Protein AF-A0AAV0BJP6-F1 (afdb_monomer)

Sequence (215 aa):
MKPDGPLPTYEWSFSNLNPLLQAWATFRVFKIERKMYGREDLQFLERVFQKLLLNSLWWVNQKDASGQNVFDGGFLVHDNFGLLNQSEPLLTGGSLGQADGTAWMAFFALNMFNMALELAKNNQANEDIASKFFEHFLFISEAMTFGTPHNEQSSLWNSKDGFYYSPKRLISFYATLTLELGVLKRIPVFKKRMDWFTENRPEFVTKNIIANMMA

pLDDT: mean 78.41, std 17.05, range [28.69, 97.62]

Radius of gyration: 18.14 Å; Cα contacts (8 Å, |Δi|>4): 270; chains: 1; bounding box: 46×45×47 Å

Solvent-accessible surface area (backbone atoms only — not comparable to full-atom values): 12384 Å² total; per-residue (Å²): 116,49,96,79,21,56,54,53,57,44,102,88,36,72,86,43,64,57,73,52,50,62,44,47,52,52,54,49,52,46,52,47,40,34,72,77,70,75,44,72,64,61,66,61,50,51,62,49,46,60,53,50,51,43,28,52,51,34,44,52,69,71,25,20,81,80,75,54,53,52,20,47,74,34,66,56,105,60,72,80,84,57,101,59,72,75,92,52,83,43,98,82,75,57,86,88,29,40,49,62,24,27,52,38,48,33,41,26,27,50,32,47,20,52,53,22,54,59,49,20,72,82,38,67,79,28,26,62,54,19,44,52,23,50,53,50,26,44,48,25,53,43,21,44,54,55,14,39,103,89,38,56,85,61,29,27,48,39,84,89,80,73,46,37,43,36,105,88,44,81,52,94,76,86,76,85,83,87,84,56,70,75,57,44,72,64,37,58,67,30,42,53,51,52,51,50,45,47,74,77,40,46,79,53,34,78,75,72,51,90,75,85,81,82,131

Secondary structure (DSSP, 8-state):
--TTS--EEETTEEEEEPPSTHHHHHHHHHHHHHHHHS---HHHHHHHHHHHHHHHHHHHHHH-TTSSS-------TTTTSSSS-TTS--TTS--S-HHHHHHHHHHHHHHHHHHHHHHHTT-THHHHHHHHHHHHHHHHHHHHHH-BTTBGGG--EETTTTEEEETTEEE------PPPHHHHTT-HHHHHHHHHHHHH-HHHHHHH-------

Foldseek 3Di:
DPPQQADADDPPGRPAHDLLCQLVVQVVVQVVCCVPPVDGDLVSLVVSLVSVVSNLVSQCPPFVVVNQLFGADDDDPPCDPDPDRQNDQPPVRDTQGGLNRLLSSLQNLLSSLVSLLVNCLPPLVSLVVNLVSVVSSLSSVCCQAQNGPVCSVSHQADPVVRFGDGPHDTDPGDHDDDDDPVSCVSRVSNVVSVVVCCVVVVVSCVPPPPDPVDD

Mean predicted aligned error: 8.62 Å

Organism: Phakopsora pachyrhizi (NCBI:txid170000)

InterPro domains:
  IPR004888 Glycoside hydrolase family 63 [PTHR10412] (1-166)
  IPR008928 Six-hairpin glycosidase superfamily [SSF48208] (6-166)
  IPR012341 Six-hairpin glycosidase-like superfamily [G3DSA:1.50.10.10] (1-172)

Structure (mmCIF, N/CA/C/O backbone):
data_AF-A0AAV0BJP6-F1
#
_entry.id   AF-A0AAV0BJP6-F1
#
loop_
_atom_site.group_PDB
_atom_site.id
_atom_site.type_symbol
_atom_site.label_atom_id
_atom_site.label_alt_id
_atom_site.label_comp_id
_atom_site.label_asym_id
_atom_site.label_entity_id
_atom_site.label_seq_id
_atom_site.pdbx_PDB_ins_code
_atom_site.Cartn_x
_atom_site.Cartn_y
_atom_site.Cartn_z
_atom_site.occupancy
_atom_site.B_iso_or_equiv
_atom_site.auth_seq_id
_atom_site.auth_comp_id
_atom_site.auth_asym_id
_atom_site.auth_atom_id
_atom_site.pdbx_PDB_model_num
ATOM 1 N N . MET A 1 1 ? 8.006 -12.717 11.655 1.00 70.06 1 MET A N 1
ATOM 2 C CA . MET A 1 1 ? 8.697 -11.851 10.676 1.00 70.06 1 MET A CA 1
ATOM 3 C C . MET A 1 1 ? 10.166 -11.855 11.029 1.00 70.06 1 MET A C 1
ATOM 5 O O . MET A 1 1 ? 10.462 -11.811 12.220 1.00 70.06 1 MET A O 1
ATOM 9 N N . LYS A 1 2 ? 11.055 -11.971 10.038 1.00 78.50 2 LYS A N 1
ATOM 10 C CA . LYS A 1 2 ? 12.499 -11.910 10.285 1.00 78.50 2 LYS A CA 1
ATOM 11 C C . LYS A 1 2 ? 12.874 -10.482 10.747 1.00 78.50 2 LYS A C 1
ATOM 13 O O . LYS A 1 2 ? 12.179 -9.549 10.338 1.00 78.50 2 LYS A O 1
ATOM 18 N N . PRO A 1 3 ? 13.891 -10.279 11.610 1.00 82.06 3 PRO A N 1
ATOM 19 C CA . PRO A 1 3 ? 14.198 -8.950 12.155 1.00 82.06 3 PRO A CA 1
ATOM 20 C C . PRO A 1 3 ? 14.474 -7.858 11.110 1.00 82.06 3 PRO A C 1
ATOM 22 O O . PRO A 1 3 ? 14.222 -6.690 11.376 1.00 82.06 3 PRO A O 1
ATOM 25 N N . ASP A 1 4 ? 14.940 -8.236 9.920 1.00 79.50 4 ASP A N 1
ATOM 26 C CA . ASP A 1 4 ? 15.183 -7.352 8.775 1.00 79.50 4 ASP A CA 1
ATOM 27 C C . ASP A 1 4 ? 13.921 -7.045 7.942 1.00 79.50 4 ASP A C 1
ATOM 29 O O . ASP A 1 4 ? 14.007 -6.283 6.988 1.00 79.50 4 ASP A O 1
ATOM 33 N N . GLY A 1 5 ? 12.745 -7.586 8.292 1.00 81.81 5 GLY A N 1
ATOM 34 C CA . GLY A 1 5 ? 11.458 -7.282 7.647 1.00 81.81 5 GLY A CA 1
ATOM 35 C C . GLY A 1 5 ? 10.839 -8.315 6.680 1.00 81.81 5 GLY A C 1
ATOM 36 O O . GLY A 1 5 ? 9.612 -8.282 6.528 1.00 81.81 5 GLY A O 1
ATOM 37 N N . PRO A 1 6 ? 11.554 -9.262 6.036 1.00 81.50 6 PRO A N 1
ATOM 38 C CA . PRO A 1 6 ? 10.921 -10.212 5.134 1.00 81.50 6 PRO A CA 1
ATOM 39 C C . PRO A 1 6 ? 10.046 -11.220 5.892 1.00 81.50 6 PRO A C 1
ATOM 41 O O . PRO A 1 6 ? 10.292 -11.604 7.048 1.00 81.50 6 PRO A O 1
ATOM 44 N N . LEU A 1 7 ? 8.987 -11.647 5.207 1.00 80.25 7 LEU A N 1
ATOM 45 C CA . LEU A 1 7 ? 8.111 -12.728 5.634 1.00 80.25 7 LEU A CA 1
ATOM 46 C C . LEU A 1 7 ? 8.529 -13.992 4.875 1.00 80.25 7 LEU A C 1
ATOM 48 O O . LEU A 1 7 ? 8.429 -13.998 3.648 1.00 80.25 7 LEU A O 1
ATOM 52 N N . PRO A 1 8 ? 9.026 -15.028 5.573 1.00 72.50 8 PRO A N 1
ATOM 53 C CA . PRO A 1 8 ? 9.500 -16.239 4.923 1.00 72.50 8 PRO A CA 1
ATOM 54 C C . PRO A 1 8 ? 8.342 -16.983 4.261 1.00 72.50 8 PRO A C 1
ATOM 56 O O . PRO A 1 8 ? 7.217 -16.984 4.769 1.00 72.50 8 PRO A O 1
ATOM 59 N N . THR A 1 9 ? 8.628 -17.607 3.123 1.00 68.50 9 THR A N 1
ATOM 60 C CA . THR A 1 9 ? 7.600 -18.284 2.319 1.00 68.50 9 THR A CA 1
ATOM 61 C C . THR A 1 9 ? 7.248 -19.656 2.824 1.00 68.50 9 THR A C 1
ATOM 63 O O . THR A 1 9 ? 6.082 -20.040 2.850 1.00 68.50 9 THR A O 1
ATOM 66 N N . TYR A 1 10 ? 8.282 -20.376 3.227 1.00 69.94 10 TYR A N 1
ATOM 67 C CA . TYR A 1 10 ? 8.184 -21.733 3.705 1.00 69.94 10 TYR A CA 1
ATOM 68 C C . TYR A 1 10 ? 8.809 -21.793 5.086 1.00 69.94 10 TYR A C 1
ATOM 70 O O . TYR A 1 10 ? 9.775 -21.085 5.374 1.00 69.94 10 TYR A O 1
ATOM 78 N N . GLU A 1 11 ? 8.309 -22.693 5.920 1.00 71.44 11 GLU A N 1
ATOM 79 C CA . GLU A 1 11 ? 8.874 -22.932 7.251 1.00 71.44 11 GLU A CA 1
ATOM 80 C C . GLU A 1 11 ? 10.330 -23.429 7.181 1.00 71.44 11 GLU A C 1
ATOM 82 O O . GLU A 1 11 ? 11.092 -23.255 8.126 1.00 71.44 11 GLU A O 1
ATOM 87 N N . TRP A 1 12 ? 10.734 -23.990 6.035 1.00 66.38 12 TRP A N 1
ATOM 88 C CA . TRP A 1 12 ? 12.075 -24.515 5.767 1.00 66.38 12 TRP A CA 1
ATOM 89 C C . TRP A 1 12 ? 12.939 -23.626 4.859 1.00 66.38 12 TRP A C 1
ATOM 91 O O . TRP A 1 12 ? 14.105 -23.943 4.636 1.00 66.38 12 TRP A O 1
ATOM 101 N N . SER A 1 13 ? 12.402 -22.527 4.314 1.00 64.06 13 SER A N 1
ATOM 102 C CA . SER A 1 13 ? 13.162 -21.600 3.464 1.00 64.06 13 SER A CA 1
ATOM 103 C C . SER A 1 13 ? 12.825 -20.154 3.800 1.00 64.06 13 SER A C 1
ATOM 105 O O . SER A 1 13 ? 11.805 -19.596 3.383 1.00 64.06 13 SER A O 1
ATOM 107 N N . PHE A 1 14 ? 13.734 -19.545 4.560 1.00 66.25 14 PHE A N 1
ATOM 108 C CA . PHE A 1 14 ? 13.602 -18.178 5.054 1.00 66.25 14 PHE A CA 1
ATOM 109 C C . PHE A 1 14 ? 14.066 -17.110 4.056 1.00 66.25 14 PHE A C 1
ATOM 111 O O . PHE A 1 14 ? 13.870 -15.921 4.307 1.00 66.25 14 PHE A O 1
ATOM 118 N N . SER A 1 15 ? 14.690 -17.520 2.947 1.00 65.81 15 SER A N 1
ATOM 119 C CA . SER A 1 15 ? 15.145 -16.641 1.862 1.00 65.81 15 SER A CA 1
ATOM 120 C C . SER A 1 15 ? 14.093 -16.440 0.772 1.00 65.81 15 SER A C 1
ATOM 122 O O . SER A 1 15 ? 14.160 -15.455 0.040 1.00 65.81 15 SER A O 1
ATOM 124 N N . ASN A 1 16 ? 13.122 -17.350 0.666 1.00 63.81 16 ASN A N 1
ATOM 125 C CA . ASN A 1 16 ? 12.063 -17.262 -0.331 1.00 63.81 16 ASN A CA 1
ATOM 126 C C . ASN A 1 16 ? 10.998 -16.250 0.121 1.00 63.81 16 ASN A C 1
ATOM 128 O O . ASN A 1 16 ? 10.588 -16.248 1.286 1.00 63.81 16 ASN A O 1
ATOM 132 N N . LEU A 1 17 ? 10.518 -15.420 -0.802 1.00 65.75 17 LEU A N 1
ATOM 133 C CA . LEU A 1 17 ? 9.536 -14.352 -0.587 1.00 65.75 17 LEU A CA 1
ATOM 134 C C . LEU A 1 17 ? 8.145 -14.781 -1.043 1.00 65.75 17 LEU A C 1
ATOM 136 O O . LEU A 1 17 ? 7.996 -15.585 -1.937 1.00 65.75 17 LEU A O 1
ATOM 140 N N . ASN A 1 18 ? 7.098 -14.264 -0.423 1.00 67.31 18 ASN A N 1
ATOM 141 C CA . ASN A 1 18 ? 5.740 -14.550 -0.869 1.00 67.31 18 ASN A CA 1
ATOM 142 C C . ASN A 1 18 ? 5.208 -13.371 -1.687 1.00 67.31 18 ASN A C 1
ATOM 144 O O . ASN A 1 18 ? 5.623 -12.234 -1.431 1.00 67.31 18 ASN A O 1
ATOM 148 N N . PRO A 1 19 ? 4.230 -13.593 -2.588 1.00 68.88 19 PRO A N 1
ATOM 149 C CA . PRO A 1 19 ? 3.371 -12.513 -3.048 1.00 68.88 19 PRO A CA 1
ATOM 150 C C . PRO A 1 19 ? 2.851 -11.733 -1.838 1.00 68.88 19 PRO A C 1
ATOM 152 O O . PRO A 1 19 ? 2.488 -12.328 -0.817 1.00 68.88 19 PRO A O 1
ATOM 155 N N . LEU A 1 20 ? 2.818 -10.407 -1.954 1.00 79.31 20 LEU A N 1
ATOM 156 C CA . LEU A 1 20 ? 2.493 -9.464 -0.879 1.00 79.31 20 LEU A CA 1
ATOM 157 C C . LEU A 1 20 ? 0.992 -9.437 -0.518 1.00 79.31 20 LEU A C 1
ATOM 159 O O . LEU A 1 20 ? 0.356 -8.393 -0.370 1.00 79.31 20 LEU A O 1
ATOM 163 N N . LEU A 1 21 ? 0.401 -10.620 -0.372 1.00 86.50 21 LEU A N 1
ATOM 164 C CA . LEU A 1 21 ? -1.013 -10.852 -0.103 1.00 86.50 21 LEU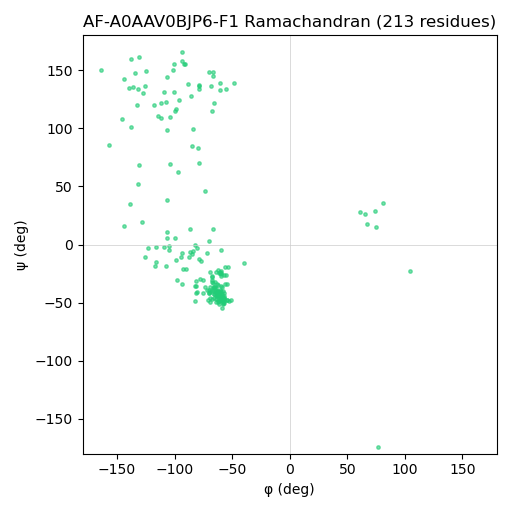 A CA 1
ATOM 165 C C . LEU A 1 21 ? -1.397 -10.599 1.354 1.00 86.50 21 LEU A C 1
ATOM 167 O O . LEU A 1 21 ? -2.582 -10.508 1.662 1.00 86.50 21 LEU A O 1
ATOM 171 N N . GLN A 1 22 ? -0.431 -10.481 2.263 1.00 91.00 22 GLN A N 1
ATOM 172 C CA . GLN A 1 22 ? -0.693 -10.391 3.699 1.00 91.00 22 GLN A CA 1
ATOM 173 C C . GLN A 1 22 ? -1.448 -9.109 4.061 1.00 91.00 22 GLN A C 1
ATOM 175 O O . GLN A 1 22 ? -2.337 -9.164 4.910 1.00 91.00 22 GLN A O 1
ATOM 180 N N . ALA A 1 23 ? -1.171 -7.981 3.393 1.00 93.81 23 ALA A N 1
ATOM 181 C CA . ALA A 1 23 ? -1.932 -6.743 3.590 1.00 93.81 23 ALA A CA 1
ATOM 182 C C . ALA A 1 23 ? -3.404 -6.923 3.201 1.00 93.81 23 ALA A C 1
ATOM 184 O O . ALA A 1 23 ? -4.305 -6.615 3.983 1.00 93.81 23 ALA A O 1
ATOM 185 N N . TRP A 1 24 ? -3.652 -7.513 2.029 1.00 93.88 24 TRP A N 1
ATOM 186 C CA . TRP A 1 24 ? -5.004 -7.827 1.584 1.00 93.88 24 TRP A CA 1
ATOM 187 C C . TRP A 1 24 ? -5.700 -8.805 2.527 1.00 93.88 24 TRP A C 1
ATOM 189 O O . TRP A 1 24 ? -6.792 -8.510 3.003 1.00 93.88 24 TRP A O 1
ATOM 199 N N . ALA A 1 25 ? -5.069 -9.935 2.851 1.00 94.44 25 ALA A N 1
ATOM 200 C CA . ALA A 1 25 ? -5.648 -10.959 3.715 1.00 94.44 25 ALA A CA 1
ATOM 201 C C . ALA A 1 25 ? -6.024 -10.385 5.089 1.00 94.44 25 ALA A C 1
ATOM 203 O O . ALA A 1 25 ? -7.149 -10.574 5.549 1.00 94.44 25 ALA A O 1
ATOM 204 N N . THR A 1 26 ? -5.126 -9.602 5.693 1.00 96.19 26 THR A N 1
ATOM 205 C CA . THR A 1 26 ? -5.366 -8.918 6.972 1.00 96.19 26 THR A CA 1
ATOM 206 C C . THR A 1 26 ? -6.578 -8.000 6.884 1.00 96.19 26 THR A C 1
ATOM 208 O O . THR A 1 26 ? -7.502 -8.103 7.694 1.00 96.19 26 THR A O 1
ATOM 211 N N . PHE A 1 27 ? -6.623 -7.134 5.868 1.00 96.06 27 PHE A N 1
ATOM 212 C CA . PHE A 1 27 ? -7.729 -6.198 5.711 1.00 96.06 27 PHE A CA 1
ATOM 213 C C . PHE A 1 27 ? -9.050 -6.902 5.363 1.00 96.06 27 PHE A C 1
ATOM 215 O O . PHE A 1 27 ? -10.127 -6.455 5.760 1.00 96.06 27 PHE A O 1
ATOM 222 N N . ARG A 1 28 ? -9.006 -8.037 4.653 1.00 95.62 28 ARG A N 1
ATOM 223 C CA . ARG A 1 28 ? -10.190 -8.871 4.402 1.00 95.62 28 ARG A CA 1
ATOM 224 C C . ARG A 1 28 ? -10.727 -9.490 5.683 1.00 95.62 28 ARG A C 1
ATOM 226 O O . ARG A 1 28 ? -11.935 -9.410 5.880 1.00 95.62 28 ARG A O 1
ATOM 233 N N . VAL A 1 29 ? -9.874 -10.052 6.540 1.00 96.31 29 VAL A N 1
ATOM 234 C CA . VAL A 1 29 ? -10.292 -10.611 7.839 1.00 96.31 29 VAL A CA 1
ATOM 235 C C . VAL A 1 29 ? -10.967 -9.536 8.690 1.00 96.31 29 VAL A C 1
ATOM 237 O O . VAL A 1 29 ? -12.094 -9.740 9.133 1.00 96.31 29 VAL A O 1
ATOM 240 N N . PHE A 1 30 ? -10.347 -8.359 8.803 1.00 96.75 30 PHE A N 1
ATOM 241 C CA . PHE A 1 30 ? -10.920 -7.210 9.511 1.00 96.75 30 PHE A CA 1
ATOM 242 C C . PHE A 1 30 ? -12.321 -6.831 8.985 1.00 96.75 30 PHE A C 1
ATOM 244 O O . PHE A 1 30 ? -13.278 -6.702 9.748 1.00 96.75 30 PHE A O 1
ATOM 251 N N . LYS A 1 31 ? -12.490 -6.726 7.659 1.00 95.31 31 LYS A N 1
ATOM 252 C CA . LYS A 1 31 ? -13.798 -6.414 7.050 1.00 95.31 31 LYS A CA 1
ATOM 253 C C . LYS A 1 31 ? -14.833 -7.529 7.210 1.00 95.31 31 LYS A C 1
ATOM 255 O O . LYS A 1 31 ? -16.028 -7.240 7.269 1.00 95.31 31 LYS A O 1
ATOM 260 N N . ILE A 1 32 ? -14.406 -8.791 7.224 1.00 96.75 32 ILE A N 1
ATOM 261 C CA . ILE A 1 32 ? -15.300 -9.932 7.459 1.00 96.75 32 ILE A CA 1
ATOM 262 C C . ILE A 1 32 ? -15.838 -9.875 8.886 1.00 96.75 32 ILE A C 1
ATOM 264 O O . ILE A 1 32 ? -17.036 -10.069 9.066 1.00 96.75 32 ILE A O 1
ATOM 268 N N . GLU A 1 33 ? -15.002 -9.552 9.875 1.00 96.25 33 GLU A N 1
ATOM 269 C CA . GLU A 1 33 ? -15.452 -9.407 11.261 1.00 96.25 33 GLU A CA 1
ATOM 270 C C . GLU A 1 33 ? -16.519 -8.312 11.399 1.00 96.25 33 GLU A C 1
ATOM 272 O O . GLU A 1 33 ? -17.602 -8.577 11.930 1.00 96.25 33 GLU A O 1
ATOM 277 N N . ARG A 1 34 ? -16.272 -7.142 10.791 1.00 94.94 34 ARG A N 1
ATOM 278 C CA . ARG A 1 34 ? -17.249 -6.044 10.692 1.00 94.94 34 ARG A CA 1
ATOM 279 C C . ARG A 1 34 ? -18.576 -6.526 10.118 1.00 94.94 34 ARG A C 1
ATOM 281 O O . ARG A 1 34 ? -19.632 -6.240 10.674 1.00 94.94 34 ARG A O 1
ATOM 288 N N . LYS A 1 35 ? -18.533 -7.261 9.003 1.00 96.50 35 LYS A N 1
ATOM 289 C CA . LYS A 1 35 ? -19.739 -7.718 8.300 1.00 96.50 35 LYS A CA 1
ATOM 290 C C . LYS A 1 35 ? -20.506 -8.796 9.069 1.00 96.50 35 LYS A C 1
ATOM 292 O O . LYS A 1 35 ? -21.730 -8.774 9.059 1.00 96.50 35 LYS A O 1
ATOM 297 N N . MET A 1 36 ? -19.806 -9.756 9.668 1.00 96.69 36 MET A N 1
ATOM 298 C CA . MET A 1 36 ? -20.427 -10.925 10.300 1.00 96.69 36 MET A CA 1
ATOM 299 C C . MET A 1 36 ? -20.932 -10.629 11.711 1.00 96.69 36 MET A C 1
ATOM 301 O O . MET A 1 36 ? -21.963 -11.159 12.111 1.00 96.69 36 MET A O 1
ATOM 305 N N . TYR A 1 37 ? -20.210 -9.794 12.460 1.00 96.56 37 TYR A N 1
ATOM 306 C CA . TYR A 1 37 ? -20.443 -9.605 13.894 1.00 96.56 37 TYR A CA 1
ATOM 307 C C . TYR A 1 37 ? -20.722 -8.150 14.285 1.00 96.56 37 TYR A C 1
ATOM 309 O O . TYR A 1 37 ? -20.960 -7.881 15.459 1.00 96.56 37 TYR A O 1
ATOM 317 N N . GLY A 1 38 ? -20.675 -7.203 13.340 1.00 95.38 38 GLY A N 1
ATOM 318 C CA . GLY A 1 38 ? -20.918 -5.783 13.618 1.00 95.38 38 GLY A CA 1
ATOM 319 C C . GLY A 1 38 ? -19.846 -5.122 14.489 1.00 95.38 38 GLY A C 1
ATOM 320 O O . GLY A 1 38 ? -20.097 -4.067 15.064 1.00 95.38 38 GLY A O 1
ATOM 321 N N . ARG A 1 39 ? -18.663 -5.739 14.610 1.00 94.38 39 ARG A N 1
ATOM 322 C CA . ARG A 1 39 ? -17.543 -5.253 15.428 1.00 94.38 39 ARG A CA 1
ATOM 323 C C . ARG A 1 39 ? -16.240 -5.251 14.639 1.00 94.38 39 ARG A C 1
ATOM 325 O O . ARG A 1 39 ? -16.118 -5.940 13.633 1.00 94.38 39 ARG A O 1
ATOM 332 N N . GLU A 1 40 ? -15.265 -4.502 15.128 1.00 93.69 40 GLU A N 1
ATOM 333 C CA . GLU A 1 40 ? -13.987 -4.281 14.455 1.00 93.69 40 GLU A CA 1
ATOM 334 C C . GLU A 1 40 ? -12.831 -4.468 15.436 1.00 93.69 40 GLU A C 1
ATOM 336 O O . GLU A 1 40 ? -12.741 -3.736 16.422 1.00 93.69 40 GLU A O 1
ATOM 341 N N . ASP A 1 41 ? -11.923 -5.408 15.164 1.00 96.19 41 ASP A N 1
ATOM 342 C CA . ASP A 1 41 ? -10.681 -5.534 15.929 1.00 96.19 41 ASP A CA 1
ATOM 343 C C . ASP A 1 41 ? -9.591 -4.595 15.379 1.00 96.19 41 ASP A C 1
ATOM 345 O O . ASP A 1 41 ? -8.745 -4.956 14.551 1.00 96.19 41 ASP A O 1
ATOM 349 N N . LEU A 1 42 ? -9.627 -3.343 15.844 1.00 96.00 42 LEU A N 1
ATOM 350 C CA . LEU A 1 42 ? -8.626 -2.329 15.499 1.00 96.00 42 LEU A CA 1
ATOM 351 C C . LEU A 1 42 ? -7.232 -2.676 16.038 1.00 96.00 42 LEU A C 1
ATOM 353 O O . LEU A 1 42 ? -6.237 -2.363 15.386 1.00 96.00 42 LEU A O 1
ATOM 357 N N . GLN A 1 43 ? -7.141 -3.354 17.186 1.00 96.25 43 GLN A N 1
ATOM 358 C CA . GLN A 1 43 ? -5.851 -3.742 17.762 1.00 96.25 43 GLN A CA 1
ATOM 359 C C . GLN A 1 43 ? -5.172 -4.817 16.915 1.00 96.25 43 GLN A C 1
ATOM 361 O O . GLN A 1 43 ? -3.964 -4.750 16.682 1.00 96.25 43 GLN A O 1
ATOM 366 N N . PHE A 1 44 ? -5.929 -5.797 16.420 1.00 96.94 44 PHE A N 1
ATOM 367 C CA . PHE A 1 44 ? -5.441 -6.752 15.428 1.00 96.94 44 PHE A CA 1
ATOM 368 C C . PHE A 1 44 ? -4.928 -6.026 14.184 1.00 96.94 44 PHE A C 1
ATOM 370 O O . PHE A 1 44 ? -3.790 -6.266 13.763 1.00 96.94 44 PHE A O 1
ATOM 377 N N . LEU A 1 45 ? -5.741 -5.118 13.633 1.00 97.62 45 LEU A N 1
ATOM 378 C CA . LEU A 1 45 ? -5.396 -4.386 12.420 1.00 97.62 45 LEU A CA 1
ATOM 379 C C . LEU A 1 45 ? -4.087 -3.606 12.597 1.00 97.62 45 LEU A C 1
ATOM 381 O O . LEU A 1 45 ? -3.170 -3.768 11.793 1.00 97.62 45 LEU A O 1
ATOM 385 N N . GLU A 1 46 ? -3.963 -2.835 13.678 1.00 96.81 46 GLU A N 1
ATOM 386 C CA . GLU A 1 46 ? -2.782 -2.026 13.988 1.00 96.81 46 GLU A CA 1
ATOM 387 C C . GLU A 1 46 ? -1.532 -2.889 14.234 1.00 96.81 46 GLU A C 1
ATOM 389 O O . GLU A 1 46 ? -0.463 -2.630 13.672 1.00 96.81 46 GLU A O 1
ATOM 394 N N . ARG A 1 47 ? -1.659 -3.987 14.994 1.00 96.38 47 ARG A N 1
ATOM 395 C CA . ARG A 1 47 ? -0.539 -4.905 15.279 1.00 96.38 47 ARG A CA 1
ATOM 396 C C . ARG A 1 47 ? 0.019 -5.563 14.028 1.00 96.38 47 ARG A C 1
ATOM 398 O O . ARG A 1 47 ? 1.211 -5.890 13.995 1.00 96.38 47 ARG A O 1
ATOM 405 N N . VAL A 1 48 ? -0.824 -5.871 13.047 1.00 96.56 48 VAL A N 1
ATOM 406 C CA . VAL A 1 48 ? -0.371 -6.454 11.779 1.00 96.56 48 VAL A CA 1
ATOM 407 C C . VAL A 1 48 ? 0.147 -5.360 10.852 1.00 96.56 48 VAL A C 1
ATOM 409 O O . VAL A 1 48 ? 1.225 -5.529 10.284 1.00 96.56 48 VAL A O 1
ATOM 412 N N . PHE A 1 49 ? -0.537 -4.216 10.781 1.00 96.31 49 PHE A N 1
ATOM 413 C CA . PHE A 1 49 ? -0.120 -3.046 10.010 1.00 96.31 49 PHE A CA 1
ATOM 414 C C . PHE A 1 49 ? 1.324 -2.629 10.312 1.00 96.31 49 PHE A C 1
ATOM 416 O O . PHE A 1 49 ? 2.128 -2.509 9.392 1.00 96.31 49 PHE A O 1
ATOM 423 N N . GLN A 1 50 ? 1.702 -2.526 11.590 1.00 95.06 50 GLN A N 1
ATOM 424 C CA . GLN A 1 50 ? 3.073 -2.187 11.998 1.00 95.06 50 GLN A CA 1
ATOM 425 C C . GLN A 1 50 ? 4.130 -3.177 11.475 1.00 95.06 50 GLN A C 1
ATOM 427 O O . GLN A 1 50 ? 5.226 -2.778 11.087 1.00 95.06 50 GLN A O 1
ATOM 432 N N . LYS A 1 51 ? 3.810 -4.476 11.407 1.00 94.00 51 LYS A N 1
ATOM 433 C CA . LYS A 1 51 ? 4.722 -5.483 10.832 1.00 94.00 51 LYS A CA 1
ATOM 434 C C . LYS A 1 51 ? 4.807 -5.345 9.316 1.00 94.00 51 LYS A C 1
ATOM 436 O O . LYS A 1 51 ? 5.884 -5.466 8.742 1.00 94.00 51 LYS A O 1
ATOM 441 N N . LEU A 1 52 ? 3.679 -5.063 8.671 1.00 94.75 52 LEU A N 1
ATOM 442 C CA . LEU A 1 52 ? 3.633 -4.842 7.231 1.00 94.75 52 LEU A CA 1
ATOM 443 C C . LEU A 1 52 ? 4.354 -3.550 6.821 1.00 94.75 52 LEU A C 1
ATOM 445 O O . LEU A 1 52 ? 4.917 -3.511 5.733 1.00 94.75 52 LEU A O 1
ATOM 449 N N . LEU A 1 53 ? 4.435 -2.532 7.686 1.00 94.25 53 LEU A N 1
ATOM 450 C CA . LEU A 1 53 ? 5.290 -1.358 7.457 1.00 94.25 53 LEU A CA 1
ATOM 451 C C . LEU A 1 53 ? 6.768 -1.744 7.340 1.00 94.25 53 LEU A C 1
ATOM 453 O O . LEU A 1 53 ? 7.437 -1.340 6.391 1.00 94.25 53 LEU A O 1
ATOM 457 N N . LEU A 1 54 ? 7.262 -2.568 8.267 1.00 92.4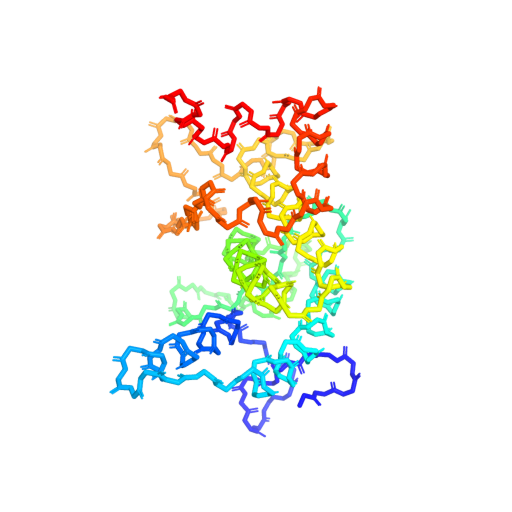4 54 LEU A N 1
ATOM 458 C CA . LEU A 1 54 ? 8.639 -3.069 8.234 1.00 92.44 54 LEU A CA 1
ATOM 459 C C . LEU A 1 54 ? 8.886 -3.937 6.995 1.00 92.44 54 LEU A C 1
ATOM 461 O O . LEU A 1 54 ? 9.917 -3.807 6.338 1.00 92.44 54 LEU A O 1
ATOM 465 N N . ASN A 1 55 ? 7.908 -4.766 6.629 1.00 90.12 55 ASN A N 1
ATOM 466 C CA . ASN A 1 55 ? 7.970 -5.547 5.401 1.00 90.12 55 ASN A CA 1
ATOM 467 C C . ASN A 1 55 ? 8.014 -4.657 4.146 1.00 90.12 55 ASN A C 1
ATOM 469 O O . ASN A 1 55 ? 8.838 -4.889 3.266 1.00 90.12 55 ASN A O 1
ATOM 473 N N . SER A 1 56 ? 7.193 -3.604 4.091 1.00 90.44 56 SER A N 1
ATOM 474 C CA . SER A 1 56 ? 7.198 -2.626 2.999 1.00 90.44 56 SER A CA 1
ATOM 475 C C . SER A 1 56 ? 8.567 -1.978 2.835 1.00 90.44 56 SER A C 1
ATOM 477 O O . SER A 1 56 ? 9.045 -1.857 1.712 1.00 90.44 56 SER A O 1
ATOM 479 N N . LEU A 1 57 ? 9.186 -1.559 3.941 1.00 89.62 57 LEU A N 1
ATOM 480 C CA . LEU A 1 57 ? 10.491 -0.907 3.923 1.00 89.62 57 LEU A CA 1
ATOM 481 C C . LEU A 1 57 ? 11.580 -1.850 3.400 1.00 89.62 57 LEU A C 1
ATOM 483 O O . LEU A 1 57 ? 12.413 -1.441 2.597 1.00 89.62 57 LEU A O 1
ATOM 487 N N . TRP A 1 58 ? 11.546 -3.119 3.811 1.00 88.19 58 TRP A N 1
ATOM 488 C CA . TRP A 1 58 ? 12.467 -4.127 3.293 1.00 88.19 58 TRP A CA 1
ATOM 489 C C . TRP A 1 58 ? 12.335 -4.290 1.777 1.00 88.19 58 TRP A C 1
ATOM 491 O O . TRP A 1 58 ? 13.345 -4.281 1.079 1.00 88.19 58 TRP A O 1
ATOM 501 N N . TRP A 1 59 ? 11.108 -4.378 1.255 1.00 86.06 59 TRP A N 1
ATOM 502 C CA . TRP A 1 59 ? 10.896 -4.507 -0.186 1.00 86.06 59 TRP A CA 1
ATOM 503 C C . TRP A 1 59 ? 11.390 -3.288 -0.968 1.00 86.06 59 TRP A C 1
ATOM 505 O O . TRP A 1 59 ? 12.059 -3.467 -1.979 1.00 86.06 59 TRP A O 1
ATOM 515 N N . VAL A 1 60 ? 11.114 -2.068 -0.497 1.00 87.06 60 VAL A N 1
ATOM 516 C CA . VAL A 1 60 ? 11.647 -0.848 -1.132 1.00 87.06 60 VAL A CA 1
ATOM 517 C C . VAL A 1 60 ? 13.175 -0.875 -1.152 1.00 87.06 60 VAL A C 1
ATOM 519 O O . VAL A 1 60 ? 13.776 -0.634 -2.188 1.00 87.06 60 VAL A O 1
ATOM 522 N N . ASN A 1 61 ? 13.817 -1.267 -0.052 1.00 83.88 61 ASN A N 1
ATOM 523 C CA . ASN A 1 61 ? 15.279 -1.249 0.026 1.00 83.88 61 ASN A CA 1
ATOM 524 C C . ASN A 1 61 ? 15.969 -2.385 -0.743 1.00 83.88 61 ASN A C 1
ATOM 526 O O . ASN A 1 61 ? 17.108 -2.224 -1.164 1.00 83.88 61 ASN A O 1
ATOM 530 N N . GLN A 1 62 ? 15.333 -3.551 -0.865 1.00 80.31 62 GLN A N 1
ATOM 531 C CA . GLN A 1 62 ? 15.987 -4.759 -1.388 1.00 80.31 62 GLN A CA 1
ATOM 532 C C . GLN A 1 62 ? 15.526 -5.155 -2.787 1.00 80.31 62 GLN A C 1
ATOM 534 O O . GLN A 1 62 ? 16.182 -5.974 -3.432 1.00 80.31 62 GLN A O 1
ATOM 539 N N . LYS A 1 63 ? 14.373 -4.649 -3.233 1.00 79.06 63 LYS A N 1
ATOM 540 C CA . LYS A 1 63 ? 13.722 -5.093 -4.472 1.00 79.06 63 LYS A CA 1
ATOM 541 C C . LYS A 1 63 ? 13.409 -3.967 -5.444 1.00 79.06 63 LYS A C 1
ATOM 543 O O . LYS A 1 63 ? 13.158 -4.272 -6.600 1.00 79.06 63 LYS A O 1
ATOM 548 N N . ASP A 1 64 ? 13.535 -2.710 -5.028 1.00 80.94 64 ASP A N 1
ATOM 549 C CA . ASP A 1 64 ? 13.655 -1.560 -5.929 1.00 80.94 64 ASP A CA 1
ATOM 550 C C . ASP A 1 64 ? 15.117 -1.086 -5.974 1.00 80.94 64 ASP A C 1
ATOM 552 O O . ASP A 1 64 ? 15.481 -0.031 -5.459 1.00 80.94 64 ASP A O 1
ATOM 556 N N . ALA A 1 65 ? 15.993 -1.904 -6.569 1.00 71.88 65 ALA A N 1
ATOM 557 C CA . ALA A 1 65 ? 17.439 -1.647 -6.593 1.00 71.88 65 ALA A CA 1
ATOM 558 C C . ALA A 1 65 ? 17.815 -0.327 -7.294 1.00 71.88 65 ALA A C 1
ATOM 560 O O . ALA A 1 65 ? 18.881 0.231 -7.045 1.00 71.88 65 ALA A O 1
ATOM 561 N N . SER A 1 66 ? 16.942 0.158 -8.179 1.00 73.62 66 SER A N 1
ATOM 562 C CA . SER A 1 66 ? 17.146 1.387 -8.946 1.00 73.62 66 SER A CA 1
ATOM 563 C C . SER A 1 66 ? 16.512 2.628 -8.307 1.00 73.62 66 SER A C 1
ATOM 565 O O . SER A 1 66 ? 16.796 3.738 -8.760 1.00 73.62 66 SER A O 1
ATOM 567 N N . GLY A 1 67 ? 15.675 2.461 -7.274 1.00 80.00 67 GLY A N 1
ATOM 568 C CA . GLY A 1 67 ? 14.905 3.545 -6.658 1.00 80.00 67 GLY A CA 1
ATOM 569 C C . GLY A 1 67 ? 13.855 4.154 -7.593 1.00 80.00 67 GLY A C 1
ATOM 570 O O . GLY A 1 67 ? 13.537 5.338 -7.475 1.00 80.00 67 GLY A O 1
ATOM 571 N N . GLN A 1 68 ? 13.372 3.385 -8.571 1.00 82.31 68 GLN A N 1
ATOM 572 C CA . GLN A 1 68 ? 12.475 3.863 -9.631 1.00 82.31 68 GLN A CA 1
ATOM 573 C C . GLN A 1 68 ? 11.034 3.378 -9.439 1.00 82.31 68 GLN A C 1
ATOM 575 O O . GLN A 1 68 ? 10.204 3.578 -10.322 1.00 82.31 68 GLN A O 1
AT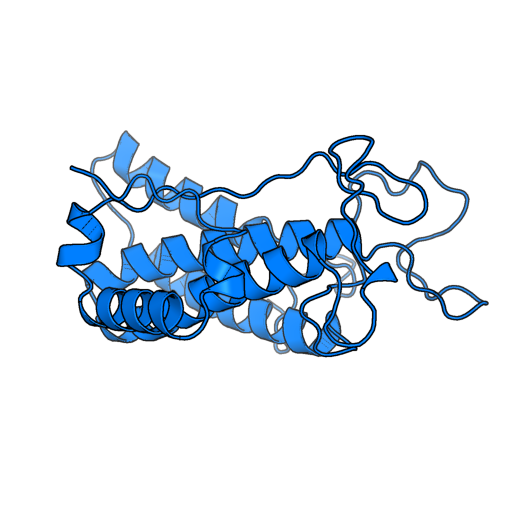OM 580 N N . ASN A 1 69 ? 10.711 2.793 -8.279 1.00 83.00 69 ASN A N 1
ATOM 581 C CA . ASN A 1 69 ? 9.417 2.182 -7.961 1.00 83.00 69 ASN A CA 1
ATOM 582 C C . ASN A 1 69 ? 9.067 1.010 -8.886 1.00 83.00 69 ASN A C 1
ATOM 584 O O . ASN A 1 69 ? 7.892 0.711 -9.109 1.00 83.00 69 ASN A O 1
ATOM 588 N N . VAL A 1 70 ? 10.097 0.337 -9.401 1.00 81.25 70 VAL A N 1
ATOM 589 C CA . VAL A 1 70 ? 9.956 -0.870 -10.205 1.00 81.25 70 VAL A CA 1
ATOM 590 C C . VAL A 1 70 ? 10.653 -2.013 -9.478 1.00 81.25 70 VAL A C 1
ATOM 592 O O . VAL A 1 70 ? 11.844 -1.946 -9.183 1.00 81.25 70 VAL A O 1
ATOM 595 N N . PHE A 1 71 ? 9.887 -3.049 -9.152 1.00 78.12 71 PHE A N 1
ATOM 596 C CA . PHE A 1 71 ? 10.270 -4.076 -8.194 1.00 78.12 71 PHE A CA 1
ATOM 597 C C . PHE A 1 71 ? 10.608 -5.392 -8.880 1.00 78.12 71 PHE A C 1
ATOM 599 O O . PHE A 1 71 ? 9.770 -6.001 -9.545 1.00 78.12 71 PHE A O 1
ATOM 606 N N . ASP A 1 72 ? 11.828 -5.859 -8.645 1.00 69.62 72 ASP A N 1
ATOM 607 C CA . ASP A 1 72 ? 12.342 -7.126 -9.150 1.00 69.62 72 ASP A CA 1
ATOM 608 C C . ASP A 1 72 ? 12.156 -8.276 -8.154 1.00 69.62 72 ASP A C 1
ATOM 610 O O . ASP A 1 72 ? 11.908 -8.083 -6.964 1.00 69.62 72 ASP A O 1
ATOM 614 N N . GLY A 1 73 ? 12.315 -9.513 -8.630 1.00 62.06 73 GLY A N 1
ATOM 615 C CA . GLY A 1 73 ? 12.268 -10.707 -7.777 1.00 62.06 73 GLY A CA 1
ATOM 616 C C . GLY A 1 73 ? 10.855 -11.193 -7.447 1.00 62.06 73 GLY A C 1
ATOM 617 O O . GLY A 1 73 ? 10.612 -11.667 -6.335 1.00 62.06 73 GLY A O 1
ATOM 618 N N . GLY A 1 74 ? 9.936 -11.065 -8.408 1.00 51.84 74 GLY A N 1
ATOM 619 C CA . GLY A 1 74 ? 8.563 -11.548 -8.317 1.00 51.84 74 GLY A CA 1
ATOM 620 C C . GLY A 1 74 ? 8.472 -13.072 -8.245 1.00 51.84 74 GLY A C 1
ATOM 621 O O . GLY A 1 74 ? 8.923 -13.784 -9.137 1.00 51.84 74 GLY A O 1
ATOM 622 N N . PHE A 1 75 ? 7.850 -13.547 -7.170 1.00 55.34 75 PHE A N 1
ATOM 623 C CA . PHE A 1 75 ? 7.442 -14.932 -6.994 1.00 55.34 75 PHE A CA 1
ATOM 624 C C . PHE A 1 75 ? 6.319 -15.304 -7.945 1.00 55.34 75 PHE A C 1
ATOM 626 O O . PHE A 1 75 ? 5.321 -14.587 -8.055 1.00 55.34 75 PHE A O 1
ATOM 633 N N . LEU A 1 76 ? 6.439 -16.485 -8.540 1.00 52.03 76 LEU A N 1
ATOM 634 C CA . LEU A 1 76 ? 5.366 -17.112 -9.277 1.00 52.03 76 LEU A CA 1
ATOM 635 C C . LEU A 1 76 ? 4.863 -18.322 -8.492 1.00 52.03 76 LEU A C 1
ATOM 637 O O . LEU A 1 76 ? 5.582 -19.274 -8.233 1.00 52.03 76 LEU A O 1
ATOM 641 N N . VAL A 1 77 ? 3.544 -18.403 -8.327 1.00 46.91 77 VAL A N 1
ATOM 642 C CA . VAL A 1 77 ? 2.822 -19.687 -8.168 1.00 46.91 77 VAL A CA 1
ATOM 643 C C . VAL A 1 77 ? 2.893 -20.521 -9.482 1.00 46.91 77 VAL A C 1
ATOM 645 O O . VAL A 1 77 ? 2.172 -21.488 -9.697 1.00 46.91 77 VAL A O 1
ATOM 648 N N . HIS A 1 78 ? 3.768 -20.124 -10.408 1.00 49.03 78 HIS A N 1
ATOM 649 C CA . HIS A 1 78 ? 3.918 -20.557 -11.794 1.00 49.03 78 HIS A CA 1
ATOM 650 C C . HIS A 1 78 ? 5.407 -20.706 -12.165 1.00 49.03 78 HIS A C 1
ATOM 652 O O . HIS A 1 78 ? 5.812 -20.430 -13.300 1.00 49.03 78 HIS A O 1
ATOM 658 N N . ASP A 1 79 ? 6.230 -21.140 -11.206 1.00 47.16 79 ASP A N 1
ATOM 659 C CA . ASP A 1 79 ? 7.670 -21.392 -11.381 1.00 47.16 79 ASP A CA 1
ATOM 660 C C . ASP A 1 79 ? 7.994 -22.455 -12.459 1.00 47.16 79 ASP A C 1
ATOM 662 O O . ASP A 1 79 ? 9.153 -22.639 -12.809 1.00 47.16 79 ASP A O 1
ATOM 666 N N . ASN A 1 80 ? 6.994 -23.111 -13.067 1.00 41.72 80 ASN A N 1
ATOM 667 C CA . ASN A 1 80 ? 7.198 -24.265 -13.955 1.00 41.72 80 ASN A CA 1
ATOM 668 C C . ASN A 1 80 ? 6.994 -24.037 -15.467 1.00 41.72 80 ASN A C 1
ATOM 670 O O . ASN A 1 80 ? 7.081 -24.997 -16.227 1.00 41.72 80 ASN A O 1
ATOM 674 N N . PHE A 1 81 ? 6.756 -22.814 -15.955 1.00 43.12 81 PHE A N 1
ATOM 675 C CA . PHE A 1 81 ? 6.596 -22.562 -17.408 1.00 43.12 81 PHE A CA 1
ATOM 676 C C . PHE A 1 81 ? 7.791 -21.841 -18.056 1.00 43.12 81 PHE A C 1
ATOM 678 O O . PHE A 1 81 ? 7.622 -20.963 -18.902 1.00 43.12 81 PHE A O 1
ATOM 685 N N . GLY A 1 82 ? 9.018 -22.172 -17.649 1.00 41.56 82 GLY A N 1
ATOM 686 C CA . GLY A 1 82 ? 10.239 -21.653 -18.271 1.00 41.56 82 GLY A CA 1
ATOM 687 C C . GLY A 1 82 ? 11.479 -22.468 -17.903 1.00 41.56 82 GLY A C 1
ATOM 688 O O . GLY A 1 82 ? 11.548 -23.032 -16.821 1.00 41.56 82 GLY A O 1
ATOM 689 N N . LEU A 1 83 ? 12.463 -22.516 -18.806 1.00 37.34 83 LEU A N 1
ATOM 690 C CA . LEU A 1 83 ? 13.722 -23.273 -18.668 1.00 37.34 83 LEU A CA 1
ATOM 691 C C . LEU A 1 83 ? 14.704 -22.706 -17.618 1.00 37.34 83 LEU A C 1
ATOM 693 O O . LEU A 1 83 ? 15.817 -23.209 -17.503 1.00 37.34 83 LEU A O 1
ATOM 697 N N . LEU A 1 84 ? 14.343 -21.644 -16.891 1.00 41.38 84 LEU A N 1
ATOM 698 C CA . LEU A 1 84 ? 15.243 -20.916 -15.992 1.00 41.38 84 LEU A CA 1
ATOM 699 C C . LEU A 1 84 ? 14.584 -20.687 -14.632 1.00 41.38 84 LEU A C 1
ATOM 701 O O . LEU A 1 84 ? 13.438 -20.240 -14.563 1.00 41.38 84 LEU A O 1
ATOM 705 N N . ASN A 1 85 ? 15.344 -20.957 -13.568 1.00 47.16 85 ASN A N 1
ATOM 706 C CA . ASN A 1 85 ? 14.981 -20.623 -12.197 1.00 47.16 85 ASN A CA 1
ATOM 707 C C . ASN A 1 85 ? 14.990 -19.093 -12.0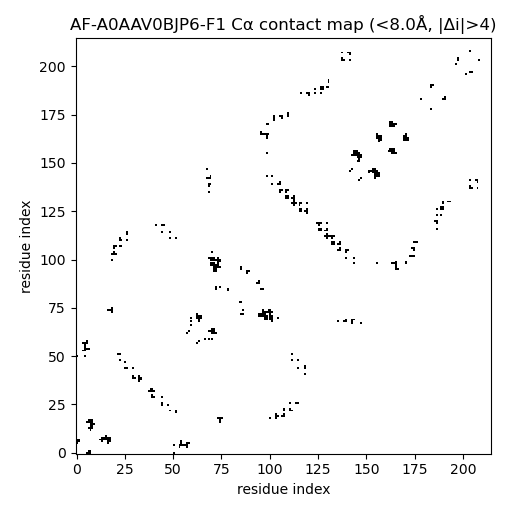30 1.00 47.16 85 ASN A C 1
ATOM 709 O O . ASN A 1 85 ? 16.027 -18.452 -12.172 1.00 47.16 85 ASN A O 1
ATOM 713 N N . GLN A 1 86 ? 13.826 -18.503 -11.763 1.00 50.62 86 GLN A N 1
ATOM 714 C CA . GLN A 1 86 ? 13.617 -17.045 -11.756 1.00 50.62 86 GLN A CA 1
ATOM 715 C C . GLN A 1 86 ? 14.004 -16.384 -10.425 1.00 50.62 86 GLN A C 1
ATOM 717 O O . GLN A 1 86 ? 13.993 -15.160 -10.311 1.00 50.62 86 GLN A O 1
ATOM 722 N N . SER A 1 87 ? 14.362 -17.198 -9.427 1.00 51.62 87 SER A N 1
ATOM 723 C CA . SER A 1 87 ? 14.900 -16.743 -8.139 1.00 51.62 87 SER A CA 1
ATOM 724 C C . SER A 1 87 ? 16.420 -16.544 -8.163 1.00 51.62 87 SER A C 1
ATOM 726 O O . SER A 1 87 ? 16.987 -16.063 -7.182 1.00 51.62 87 SER A O 1
ATOM 728 N N . GLU A 1 88 ? 17.086 -16.912 -9.260 1.00 48.34 88 GLU A N 1
ATOM 729 C CA . GLU A 1 88 ? 18.534 -16.796 -9.423 1.00 48.34 88 GLU A CA 1
ATOM 730 C C . GLU A 1 88 ? 18.897 -15.649 -10.380 1.00 48.34 88 GLU A C 1
ATOM 732 O O . GLU A 1 88 ? 18.186 -15.408 -11.361 1.00 48.34 88 GLU A O 1
ATOM 737 N N . PRO A 1 89 ? 20.001 -14.924 -10.127 1.00 47.69 89 PRO A N 1
ATOM 738 C CA . PRO A 1 89 ? 20.501 -13.932 -11.069 1.00 47.69 89 PRO A CA 1
ATOM 739 C C . PRO A 1 89 ? 20.858 -14.605 -12.401 1.00 47.69 89 PRO A C 1
ATOM 741 O O . PRO A 1 89 ? 21.543 -15.627 -12.433 1.00 47.69 89 PRO A O 1
ATOM 744 N N . LEU A 1 90 ? 20.413 -14.021 -13.519 1.00 47.62 90 LEU A N 1
ATOM 745 C CA . LEU A 1 90 ? 20.800 -14.497 -14.845 1.00 47.62 90 LEU A CA 1
ATOM 746 C C . LEU A 1 90 ? 22.323 -14.396 -15.011 1.00 47.62 90 LEU A C 1
ATOM 748 O O . LEU A 1 90 ? 22.915 -13.368 -14.684 1.00 47.62 90 LEU A O 1
ATOM 752 N N . LEU A 1 91 ? 22.944 -15.414 -15.620 1.00 39.69 91 LEU A N 1
ATOM 753 C CA . LEU A 1 91 ? 24.365 -15.405 -16.017 1.00 39.69 91 LEU A CA 1
ATOM 754 C C . LEU A 1 91 ? 24.743 -14.191 -16.894 1.00 39.69 91 LEU A C 1
ATOM 756 O O . LEU A 1 91 ? 25.912 -13.836 -16.987 1.00 39.69 91 LEU A O 1
ATOM 760 N N . THR A 1 92 ? 23.756 -13.544 -17.520 1.00 43.88 92 THR A N 1
ATOM 761 C CA . THR A 1 92 ?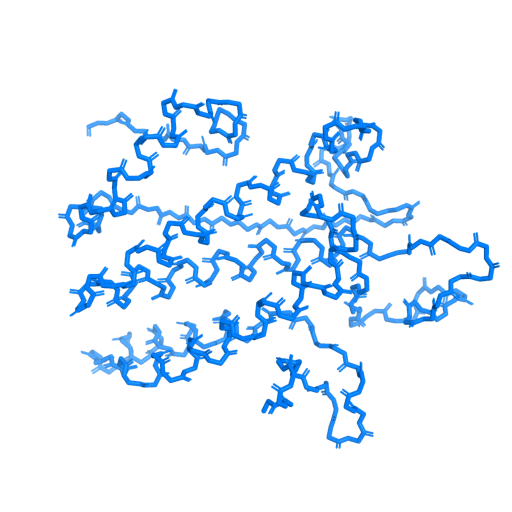 23.893 -12.331 -18.341 1.00 43.88 92 THR A CA 1
ATOM 762 C C . THR A 1 92 ? 23.529 -11.025 -17.618 1.00 43.88 92 THR A C 1
ATOM 764 O O . THR A 1 92 ? 23.525 -9.974 -18.253 1.00 43.88 92 THR A O 1
ATOM 767 N N . GLY A 1 93 ? 23.229 -11.049 -16.314 1.00 41.09 93 GLY A N 1
ATOM 768 C CA . GLY A 1 93 ? 23.001 -9.841 -15.507 1.00 41.09 93 GLY A CA 1
ATOM 769 C C . GLY A 1 93 ? 21.655 -9.127 -15.713 1.00 41.09 93 GLY A C 1
ATOM 770 O O . GLY A 1 93 ? 21.516 -7.985 -15.289 1.00 41.09 93 GLY A O 1
ATOM 771 N N . GLY A 1 94 ? 20.665 -9.763 -16.352 1.00 43.69 94 GLY A N 1
ATOM 772 C CA . GLY A 1 94 ? 19.301 -9.225 -16.490 1.00 43.69 94 GLY A CA 1
ATOM 773 C C . GLY A 1 94 ? 18.350 -9.661 -15.362 1.00 43.69 94 GLY A C 1
ATOM 774 O O . GLY A 1 94 ? 18.543 -10.722 -14.770 1.00 43.69 94 GLY A O 1
ATOM 775 N N . SER A 1 95 ? 17.297 -8.877 -15.093 1.00 48.78 95 SER A N 1
ATOM 776 C CA . SER A 1 95 ? 16.185 -9.252 -14.198 1.00 48.78 95 SER A CA 1
ATOM 777 C C . SER A 1 95 ? 14.966 -9.712 -15.008 1.00 48.78 95 SER A C 1
ATOM 779 O O . SER A 1 95 ? 14.570 -9.049 -15.965 1.00 48.78 95 SER A O 1
ATOM 781 N N . LEU A 1 96 ? 14.374 -10.860 -14.653 1.00 51.69 96 LEU A N 1
ATOM 782 C CA . LEU A 1 96 ? 13.320 -11.526 -15.438 1.00 51.69 96 LEU A CA 1
ATOM 783 C C . LEU A 1 96 ? 11.891 -11.373 -14.858 1.00 51.69 96 LEU A C 1
ATOM 785 O O . LEU A 1 96 ? 10.951 -11.873 -15.465 1.00 51.69 96 LEU A O 1
ATOM 789 N N . GLY A 1 97 ? 11.702 -10.703 -13.711 1.00 54.56 97 GLY A N 1
ATOM 790 C CA . GLY A 1 97 ? 10.446 -10.751 -12.926 1.00 54.56 97 GLY A CA 1
ATOM 791 C C . GLY A 1 97 ? 9.842 -9.395 -12.542 1.00 54.56 97 GLY A C 1
ATOM 792 O O . GLY A 1 97 ? 9.057 -9.311 -11.597 1.00 54.56 97 GLY A O 1
ATOM 793 N N . GLN A 1 98 ? 10.238 -8.335 -13.245 1.00 64.50 98 GLN A N 1
ATOM 794 C CA . GLN A 1 98 ? 10.025 -6.944 -12.844 1.00 64.50 98 GLN A CA 1
ATOM 795 C C . GLN A 1 98 ? 8.547 -6.518 -12.822 1.00 64.50 98 GLN A C 1
ATOM 797 O O . GLN A 1 98 ? 8.097 -5.772 -11.957 1.00 64.50 98 GLN A O 1
ATOM 802 N N . ALA A 1 99 ? 7.746 -7.014 -13.758 1.00 66.94 99 ALA A N 1
ATOM 803 C CA . ALA A 1 99 ? 6.385 -6.525 -13.934 1.00 66.94 99 ALA A CA 1
ATOM 804 C C . ALA A 1 99 ? 5.387 -7.162 -12.940 1.00 66.94 99 ALA A C 1
ATOM 806 O O . ALA A 1 99 ? 4.528 -6.462 -12.403 1.00 66.94 99 ALA A O 1
ATOM 807 N N . ASP A 1 100 ? 5.559 -8.446 -12.602 1.00 73.88 100 ASP A N 1
ATOM 808 C CA . ASP A 1 100 ? 4.743 -9.135 -11.590 1.00 73.88 100 ASP A CA 1
ATOM 809 C C . ASP A 1 100 ? 5.043 -8.615 -10.176 1.00 73.88 100 ASP A C 1
ATOM 811 O O . ASP A 1 100 ? 4.125 -8.318 -9.409 1.00 73.88 100 ASP A O 1
ATOM 815 N N . GLY A 1 101 ? 6.329 -8.463 -9.828 1.00 78.19 101 GLY A N 1
ATOM 816 C CA . GLY A 1 101 ? 6.749 -7.907 -8.536 1.00 78.19 101 GLY A CA 1
ATOM 817 C C . GLY A 1 101 ? 6.211 -6.492 -8.320 1.00 78.19 101 GLY A C 1
ATOM 818 O O . GLY A 1 101 ? 5.673 -6.180 -7.254 1.00 78.19 101 GLY A O 1
ATOM 819 N N . THR A 1 102 ? 6.267 -5.665 -9.365 1.00 83.88 102 THR A N 1
ATOM 820 C CA . THR A 1 102 ? 5.738 -4.296 -9.336 1.00 83.88 102 THR A CA 1
ATOM 821 C C . THR A 1 102 ? 4.214 -4.272 -9.183 1.00 83.88 102 THR A C 1
ATOM 823 O O . THR A 1 102 ? 3.702 -3.535 -8.338 1.00 83.88 102 THR A O 1
ATOM 826 N N . ALA A 1 103 ? 3.478 -5.136 -9.894 1.00 83.25 103 ALA A N 1
ATOM 827 C CA . ALA A 1 103 ? 2.024 -5.250 -9.743 1.00 83.25 103 ALA A CA 1
ATOM 828 C C . ALA A 1 103 ? 1.614 -5.673 -8.318 1.00 83.25 103 ALA A C 1
ATOM 830 O O . ALA A 1 103 ? 0.703 -5.087 -7.721 1.00 83.25 103 ALA A O 1
ATOM 831 N N . TRP A 1 104 ? 2.318 -6.648 -7.730 1.00 85.44 104 TRP A N 1
ATOM 832 C CA . TRP A 1 104 ? 2.094 -7.061 -6.342 1.00 85.44 104 TRP A CA 1
ATOM 833 C C . TRP A 1 104 ? 2.412 -5.951 -5.342 1.00 85.44 104 TRP A C 1
ATOM 835 O O . TRP A 1 104 ? 1.691 -5.802 -4.353 1.00 85.44 104 TRP A O 1
ATOM 845 N N . MET A 1 105 ? 3.448 -5.150 -5.595 1.00 89.12 105 MET A N 1
ATOM 846 C CA . MET A 1 105 ? 3.771 -4.006 -4.747 1.00 89.12 105 MET A CA 1
ATOM 847 C C . MET A 1 105 ? 2.717 -2.899 -4.845 1.00 89.12 105 MET A C 1
ATOM 849 O O . MET A 1 105 ? 2.326 -2.346 -3.817 1.00 89.12 105 MET A O 1
ATOM 853 N N . ALA A 1 106 ? 2.199 -2.614 -6.043 1.00 89.50 106 ALA A N 1
ATOM 854 C CA . ALA A 1 106 ? 1.091 -1.677 -6.225 1.00 89.50 106 ALA A CA 1
ATOM 855 C C . ALA A 1 106 ? -0.141 -2.135 -5.427 1.00 89.50 106 ALA A C 1
ATOM 857 O O . ALA A 1 106 ? -0.721 -1.372 -4.651 1.00 89.50 106 ALA A O 1
ATOM 858 N N . PHE A 1 107 ? -0.499 -3.417 -5.543 1.00 90.00 107 PHE A N 1
ATOM 859 C CA . PHE A 1 107 ? -1.595 -4.011 -4.779 1.00 90.00 107 PHE A CA 1
ATOM 860 C C . PHE A 1 107 ? -1.382 -3.912 -3.269 1.00 90.00 107 PHE A C 1
ATOM 862 O O . PHE A 1 107 ? -2.293 -3.553 -2.519 1.00 90.00 107 PHE A O 1
ATOM 869 N N . PHE A 1 108 ? -0.175 -4.230 -2.813 1.00 92.38 108 PHE A N 1
ATOM 870 C CA . PHE A 1 108 ? 0.200 -4.141 -1.413 1.00 92.38 108 PHE A CA 1
ATOM 871 C C . PHE A 1 108 ? 0.093 -2.708 -0.895 1.00 92.38 108 PHE A C 1
ATOM 873 O O . PHE A 1 108 ? -0.557 -2.483 0.126 1.00 92.38 108 PHE A O 1
ATOM 880 N N . ALA A 1 109 ? 0.659 -1.738 -1.620 1.00 94.12 109 ALA A N 1
ATOM 881 C CA . ALA A 1 109 ? 0.597 -0.324 -1.273 1.00 94.12 109 ALA A CA 1
ATOM 882 C C . ALA A 1 109 ? -0.854 0.152 -1.149 1.00 94.12 109 ALA A C 1
ATOM 884 O O . ALA A 1 109 ? -1.200 0.822 -0.178 1.00 94.12 109 ALA A O 1
ATOM 885 N N . LEU A 1 110 ? -1.730 -0.281 -2.057 1.00 93.69 110 LEU A N 1
ATOM 886 C CA . LEU A 1 110 ? -3.145 0.067 -2.019 1.00 93.69 110 LEU A CA 1
ATOM 887 C C . LEU A 1 110 ? -3.885 -0.542 -0.815 1.00 93.69 110 LEU A C 1
ATOM 889 O O . LEU A 1 110 ? -4.749 0.101 -0.214 1.00 93.69 110 LEU A O 1
ATOM 893 N N . ASN A 1 111 ? -3.554 -1.773 -0.420 1.00 95.31 111 ASN A N 1
ATOM 894 C CA . ASN A 1 111 ? -4.123 -2.378 0.789 1.00 95.31 111 ASN A CA 1
ATOM 895 C C . ASN A 1 111 ? -3.581 -1.708 2.061 1.00 95.31 111 ASN A C 1
ATOM 897 O O . ASN A 1 111 ? -4.355 -1.442 2.976 1.00 95.31 111 ASN A O 1
ATOM 901 N N . MET A 1 112 ? -2.293 -1.364 2.101 1.00 97.19 112 MET A N 1
ATOM 902 C CA . MET A 1 112 ? -1.710 -0.594 3.203 1.00 97.19 112 MET A CA 1
ATOM 903 C C . MET A 1 112 ? -2.346 0.791 3.325 1.00 97.19 112 MET A C 1
ATOM 905 O O . MET A 1 112 ? -2.652 1.221 4.434 1.00 97.19 112 MET A O 1
ATOM 909 N N . PHE A 1 113 ? -2.623 1.455 2.201 1.00 96.25 113 PHE A N 1
ATOM 910 C CA . PHE A 1 113 ? -3.373 2.707 2.176 1.00 96.25 113 PHE A CA 1
ATOM 911 C C . PHE A 1 113 ? -4.766 2.538 2.799 1.00 96.25 113 PHE A C 1
ATOM 913 O O . PHE A 1 113 ? -5.120 3.279 3.710 1.00 96.25 113 PHE A O 1
ATOM 920 N N . ASN A 1 114 ? -5.523 1.510 2.402 1.00 95.00 114 ASN A N 1
ATOM 921 C CA . ASN A 1 114 ? -6.830 1.210 2.999 1.00 95.00 114 ASN A CA 1
ATOM 922 C C . ASN A 1 114 ? -6.770 0.981 4.514 1.00 95.00 114 ASN A C 1
ATOM 924 O O . ASN A 1 114 ? -7.611 1.492 5.253 1.00 95.00 114 ASN A O 1
ATOM 928 N N . MET A 1 115 ? -5.785 0.211 4.980 1.00 96.38 115 MET A N 1
ATOM 929 C CA . MET A 1 115 ? -5.589 -0.030 6.409 1.00 96.38 115 MET A CA 1
ATOM 930 C C . MET A 1 115 ? -5.259 1.273 7.145 1.00 96.38 115 MET A C 1
ATOM 932 O O . MET A 1 115 ? -5.832 1.535 8.198 1.00 96.38 115 MET A O 1
ATOM 936 N N . ALA A 1 116 ? -4.392 2.113 6.573 1.00 96.56 116 ALA A N 1
ATOM 937 C CA . ALA A 1 116 ? -4.028 3.404 7.147 1.00 96.56 116 ALA A CA 1
ATOM 938 C C . ALA A 1 116 ? -5.235 4.349 7.244 1.00 96.56 116 ALA A C 1
ATOM 940 O O . ALA A 1 116 ? -5.436 4.955 8.290 1.00 96.56 116 ALA A O 1
ATOM 941 N N . LEU A 1 117 ? -6.081 4.417 6.207 1.00 94.81 117 LEU A N 1
ATOM 942 C CA . LEU A 1 117 ? -7.332 5.187 6.231 1.00 94.81 117 LEU A CA 1
ATOM 943 C C . LEU A 1 117 ? -8.286 4.710 7.329 1.00 94.81 117 LEU A C 1
ATOM 945 O O . LEU A 1 117 ? -8.953 5.517 7.971 1.00 94.81 117 LEU A O 1
ATOM 949 N N . GLU A 1 118 ? -8.377 3.397 7.533 1.00 94.75 118 GLU A N 1
ATOM 950 C CA . GLU A 1 118 ? -9.227 2.813 8.566 1.00 94.75 118 GLU A CA 1
ATOM 951 C C . GLU A 1 118 ? -8.716 3.155 9.972 1.00 94.75 118 GLU A C 1
ATOM 953 O O . GLU A 1 118 ? -9.483 3.624 10.811 1.00 94.75 118 GLU A O 1
ATOM 958 N N . LEU A 1 119 ? -7.411 3.004 10.206 1.00 95.75 119 LEU A N 1
ATOM 959 C CA . LEU A 1 119 ? -6.768 3.352 11.476 1.00 95.75 119 LEU A CA 1
ATOM 960 C C . LEU A 1 119 ? -6.790 4.868 11.744 1.00 95.75 119 LEU A C 1
ATOM 962 O O . LEU A 1 119 ? -6.948 5.295 12.890 1.00 95.75 119 LEU A O 1
ATOM 966 N N . ALA A 1 120 ? -6.703 5.688 10.694 1.00 95.50 120 ALA A N 1
ATOM 967 C CA . ALA A 1 120 ? -6.742 7.147 10.777 1.00 95.50 120 ALA A CA 1
ATOM 968 C C . ALA A 1 120 ? -8.052 7.696 11.353 1.00 95.50 120 ALA A C 1
ATOM 970 O O . ALA A 1 120 ? -8.045 8.754 11.973 1.00 95.50 120 ALA A O 1
ATOM 971 N N . LYS A 1 121 ? -9.160 6.949 11.246 1.00 91.50 121 LYS A N 1
ATOM 972 C CA . LYS A 1 121 ? -10.446 7.337 11.852 1.00 91.50 121 LYS A CA 1
ATOM 973 C C . LYS A 1 121 ? -10.374 7.482 13.374 1.00 91.50 121 LYS A C 1
ATOM 975 O O . LYS A 1 121 ? -11.202 8.183 13.943 1.00 91.50 121 LYS A O 1
ATOM 980 N N . ASN A 1 122 ? -9.424 6.798 14.015 1.00 90.94 122 ASN A N 1
ATOM 981 C CA . ASN A 1 122 ? -9.267 6.774 15.470 1.00 90.94 122 ASN A CA 1
ATOM 982 C C . ASN A 1 122 ? -7.927 7.363 15.938 1.00 90.94 122 ASN A C 1
ATOM 984 O O . ASN A 1 122 ? -7.795 7.722 17.104 1.00 90.94 122 ASN A O 1
ATOM 988 N N . ASN A 1 123 ? -6.932 7.464 15.052 1.00 91.50 123 ASN A N 1
ATOM 989 C CA . ASN A 1 123 ? -5.630 8.040 15.368 1.00 91.50 123 ASN A CA 1
ATOM 990 C C . ASN A 1 123 ? -5.059 8.791 14.158 1.00 91.50 123 ASN A C 1
ATOM 992 O O . ASN A 1 123 ? -4.584 8.175 13.201 1.00 91.50 123 ASN A O 1
ATOM 996 N N . GLN A 1 124 ? -5.051 10.120 14.259 1.00 90.31 124 GLN A N 1
ATOM 997 C CA . GLN A 1 124 ? -4.598 11.052 13.226 1.00 90.31 124 GLN A CA 1
ATOM 998 C C . GLN A 1 124 ? -3.163 10.790 12.738 1.00 90.31 124 GLN A C 1
ATOM 1000 O O . GLN A 1 124 ? -2.860 11.068 11.582 1.00 90.31 124 GLN A O 1
ATOM 1005 N N . ALA A 1 125 ? -2.288 10.192 13.557 1.00 89.44 125 ALA A N 1
ATOM 1006 C CA . ALA A 1 125 ? -0.920 9.852 13.145 1.00 89.44 125 ALA A CA 1
ATOM 1007 C C . ALA A 1 125 ? -0.871 8.893 11.936 1.00 89.44 125 ALA A C 1
ATOM 1009 O O . ALA A 1 125 ? 0.118 8.850 11.206 1.00 89.44 125 ALA A O 1
ATOM 1010 N N . ASN A 1 126 ? -1.944 8.134 11.690 1.00 94.81 126 ASN A N 1
ATOM 1011 C CA . ASN A 1 126 ? -2.030 7.249 10.529 1.00 94.81 126 ASN A CA 1
ATOM 1012 C C . ASN A 1 126 ? -2.364 7.989 9.221 1.00 94.81 126 ASN A C 1
ATOM 1014 O O . ASN A 1 126 ? -2.208 7.398 8.153 1.00 94.81 126 ASN A O 1
ATOM 1018 N N . GLU A 1 127 ? -2.781 9.261 9.262 1.00 95.38 127 GLU A N 1
ATOM 1019 C CA . GLU A 1 127 ? -3.056 10.055 8.053 1.00 95.38 127 GLU A CA 1
ATOM 1020 C C . GLU A 1 127 ? -1.786 10.321 7.228 1.00 95.38 127 GLU A C 1
ATOM 1022 O O . GLU A 1 127 ? -1.818 10.266 5.994 1.00 95.38 127 GLU A O 1
ATOM 1027 N N . ASP A 1 128 ? -0.646 10.529 7.890 1.00 94.25 128 ASP A N 1
ATOM 1028 C CA . ASP A 1 128 ? 0.646 10.703 7.213 1.00 94.25 128 ASP A CA 1
ATOM 1029 C C . ASP A 1 128 ? 1.079 9.407 6.516 1.00 94.25 128 ASP A C 1
ATOM 1031 O O . ASP A 1 128 ? 1.551 9.410 5.376 1.00 94.25 128 ASP A O 1
ATOM 1035 N N . ILE A 1 129 ? 0.836 8.264 7.162 1.00 95.25 129 ILE A N 1
ATOM 1036 C CA . ILE A 1 129 ? 1.115 6.952 6.574 1.00 95.25 129 ILE A CA 1
ATOM 1037 C C . ILE A 1 129 ? 0.152 6.648 5.418 1.00 95.25 129 ILE A C 1
ATOM 1039 O O . ILE A 1 129 ? 0.569 6.081 4.404 1.00 95.25 129 ILE A O 1
ATOM 1043 N N . ALA A 1 130 ? -1.115 7.058 5.525 1.00 95.19 130 ALA A N 1
ATOM 1044 C CA . ALA A 1 130 ? -2.070 6.966 4.426 1.00 95.19 130 ALA A CA 1
ATOM 1045 C C . ALA A 1 130 ? -1.577 7.768 3.213 1.00 95.19 130 ALA A C 1
ATOM 1047 O O . ALA A 1 130 ? -1.536 7.235 2.104 1.00 95.19 130 ALA A O 1
ATOM 1048 N N . SER A 1 131 ? -1.099 8.994 3.441 1.00 94.56 131 SER A N 1
ATOM 1049 C CA . SER A 1 131 ? -0.503 9.840 2.401 1.00 94.56 131 SER A CA 1
ATOM 1050 C C . SER A 1 131 ? 0.693 9.162 1.732 1.00 94.56 131 SER A C 1
ATOM 1052 O O . SER A 1 131 ? 0.744 9.075 0.507 1.00 94.56 131 SER A O 1
ATOM 1054 N N . LYS A 1 132 ? 1.607 8.576 2.519 1.00 94.50 132 LYS A N 1
ATOM 1055 C CA . LYS A 1 132 ? 2.752 7.816 1.992 1.00 94.50 132 LYS A CA 1
ATOM 1056 C C . LYS A 1 132 ? 2.318 6.707 1.037 1.00 94.50 132 LYS A C 1
ATOM 1058 O O . LYS A 1 132 ? 2.934 6.529 -0.010 1.00 94.50 132 LYS A O 1
ATOM 1063 N N . PHE A 1 133 ? 1.326 5.894 1.409 1.00 95.44 133 PHE A N 1
ATOM 1064 C CA . PHE A 1 133 ? 0.932 4.747 0.582 1.00 95.44 133 PHE A CA 1
ATOM 1065 C C . PHE A 1 133 ? 0.080 5.139 -0.620 1.00 95.44 133 PHE A C 1
ATOM 1067 O O . PHE A 1 133 ? 0.187 4.483 -1.654 1.00 95.44 133 PHE A O 1
ATOM 1074 N N . PHE A 1 134 ? -0.691 6.219 -0.506 1.00 93.38 134 PHE A N 1
ATOM 1075 C CA . PHE A 1 134 ? -1.348 6.856 -1.641 1.00 93.38 134 PHE A CA 1
ATOM 1076 C C . PHE A 1 134 ? -0.322 7.313 -2.688 1.00 93.38 134 PHE A C 1
ATOM 1078 O O . PHE A 1 134 ? -0.389 6.879 -3.836 1.00 93.38 134 PHE A O 1
ATOM 1085 N N . GLU A 1 135 ? 0.674 8.106 -2.283 1.00 92.62 135 GLU A N 1
ATOM 1086 C CA . GLU A 1 135 ? 1.725 8.592 -3.187 1.00 92.62 135 GLU A CA 1
ATOM 1087 C C . GLU A 1 135 ? 2.544 7.429 -3.769 1.00 92.62 135 GLU A C 1
ATOM 1089 O O . GLU A 1 135 ? 2.759 7.364 -4.976 1.00 92.62 135 GLU A O 1
ATOM 1094 N N . HIS A 1 136 ? 2.931 6.453 -2.940 1.00 93.12 136 HIS A N 1
ATOM 1095 C CA . HIS A 1 136 ? 3.693 5.283 -3.388 1.00 93.12 136 HIS A CA 1
ATOM 1096 C C . HIS A 1 136 ? 2.937 4.457 -4.436 1.00 93.12 136 HIS A C 1
ATOM 1098 O O . HIS A 1 136 ? 3.536 4.026 -5.415 1.00 93.12 136 HIS A O 1
ATOM 1104 N N . PHE A 1 137 ? 1.624 4.260 -4.268 1.00 91.81 137 PHE A N 1
ATOM 1105 C CA . PHE A 1 137 ? 0.808 3.588 -5.278 1.00 91.81 137 PHE A CA 1
ATOM 1106 C C . PHE A 1 137 ? 0.829 4.337 -6.617 1.00 91.81 137 PHE A C 1
ATOM 1108 O O . PHE A 1 137 ? 1.018 3.711 -7.658 1.00 91.81 137 PHE A O 1
ATOM 1115 N N . LEU A 1 138 ? 0.689 5.667 -6.595 1.00 89.75 138 LEU A N 1
ATOM 1116 C CA . LEU A 1 138 ? 0.732 6.485 -7.810 1.00 89.75 138 LEU A CA 1
ATOM 1117 C C . LEU A 1 138 ? 2.106 6.446 -8.483 1.00 89.75 138 LEU A C 1
ATOM 1119 O O . LEU A 1 138 ? 2.173 6.327 -9.703 1.00 89.75 138 LEU A O 1
ATOM 1123 N N . PHE A 1 139 ? 3.192 6.489 -7.708 1.00 89.62 139 PHE A N 1
ATOM 1124 C CA . PHE A 1 139 ? 4.547 6.374 -8.249 1.00 89.62 139 PHE A CA 1
ATOM 1125 C C . PHE A 1 139 ? 4.790 5.025 -8.924 1.00 89.62 139 PHE A C 1
ATOM 1127 O O . PHE A 1 139 ? 5.352 4.988 -10.016 1.00 89.62 139 PHE A O 1
ATOM 1134 N N . ILE A 1 140 ? 4.320 3.933 -8.317 1.00 88.44 140 ILE A N 1
ATOM 1135 C CA . ILE A 1 140 ? 4.401 2.602 -8.925 1.00 88.44 140 ILE A CA 1
ATOM 1136 C C . ILE A 1 140 ? 3.566 2.548 -10.211 1.00 88.44 140 ILE A C 1
ATOM 1138 O O . ILE A 1 140 ? 4.050 2.081 -11.238 1.00 88.44 140 ILE A O 1
ATOM 1142 N N . SER A 1 141 ? 2.326 3.045 -10.175 1.00 86.19 141 SER A N 1
ATOM 1143 C CA . SER A 1 141 ? 1.420 3.041 -11.332 1.00 86.19 141 SER A CA 1
ATOM 1144 C C . SER A 1 141 ? 1.991 3.821 -12.521 1.00 86.19 141 SER A C 1
ATOM 1146 O O . SER A 1 141 ? 1.943 3.345 -13.659 1.00 86.19 141 SER A O 1
ATOM 1148 N N . GLU A 1 142 ? 2.587 4.987 -12.255 1.00 85.81 142 GLU A N 1
ATOM 1149 C CA . GLU A 1 142 ? 3.255 5.794 -13.277 1.00 85.81 142 GLU A CA 1
ATOM 1150 C C . GLU A 1 142 ? 4.455 5.048 -13.865 1.00 85.81 142 GLU A C 1
ATOM 1152 O O . GLU A 1 142 ? 4.543 4.908 -15.083 1.00 85.81 142 GLU A O 1
ATOM 1157 N N . ALA A 1 143 ? 5.333 4.502 -13.014 1.00 85.00 143 ALA A N 1
ATOM 1158 C CA . ALA A 1 143 ? 6.520 3.775 -13.457 1.00 85.00 143 ALA A CA 1
ATOM 1159 C C . ALA A 1 143 ? 6.159 2.540 -14.301 1.00 85.00 143 ALA A C 1
ATOM 1161 O O . ALA A 1 143 ? 6.788 2.280 -15.325 1.00 85.00 143 ALA A O 1
ATOM 1162 N N . MET A 1 144 ? 5.102 1.812 -13.925 1.00 82.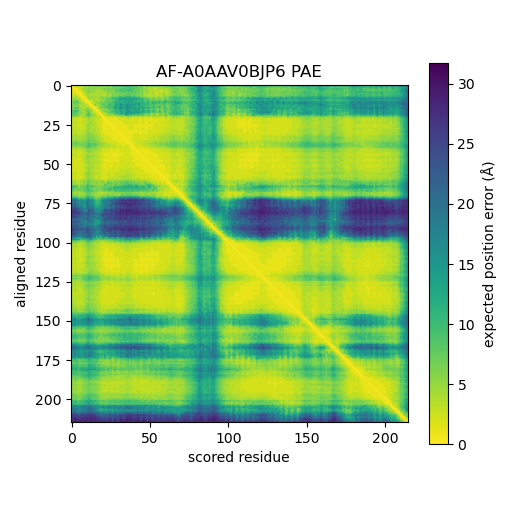19 144 MET A N 1
ATOM 1163 C CA . MET A 1 144 ? 4.604 0.672 -14.702 1.00 82.19 144 MET A CA 1
ATOM 1164 C C . MET A 1 144 ? 4.060 1.078 -16.075 1.00 82.19 144 MET A C 1
ATOM 1166 O O . MET A 1 144 ? 4.237 0.343 -17.045 1.00 82.19 144 MET A O 1
ATOM 1170 N N . THR A 1 145 ? 3.361 2.211 -16.161 1.00 80.69 145 THR A N 1
ATOM 1171 C CA . THR A 1 145 ? 2.577 2.580 -17.353 1.00 80.69 145 THR A CA 1
ATOM 1172 C C . THR A 1 145 ? 3.354 3.454 -18.331 1.00 80.69 145 THR A C 1
ATOM 1174 O O . THR A 1 145 ? 3.190 3.325 -19.544 1.00 80.69 145 THR A O 1
ATOM 1177 N N . PHE A 1 146 ? 4.227 4.324 -17.832 1.00 81.38 146 PHE A N 1
ATOM 1178 C CA . PHE A 1 146 ? 4.960 5.302 -18.642 1.00 81.38 146 PHE A CA 1
ATOM 1179 C C . PHE A 1 146 ? 6.473 5.070 -18.634 1.00 81.38 146 PHE A C 1
ATOM 1181 O O . PHE A 1 146 ? 7.199 5.751 -19.352 1.00 81.38 146 PHE A O 1
ATOM 1188 N N . GLY A 1 147 ? 6.944 4.074 -17.881 1.00 77.62 147 GLY A N 1
ATOM 1189 C CA . GLY A 1 147 ? 8.365 3.850 -17.671 1.00 77.62 147 GLY A CA 1
ATOM 1190 C C . GLY A 1 147 ? 8.945 4.852 -16.677 1.00 77.62 147 GLY A C 1
ATOM 1191 O O . GLY A 1 147 ? 8.241 5.641 -16.043 1.00 77.62 147 GLY A O 1
ATOM 1192 N N . THR A 1 148 ? 10.258 4.799 -16.506 1.00 76.31 148 THR A N 1
ATOM 1193 C CA . THR A 1 148 ? 10.965 5.614 -15.518 1.00 76.31 148 THR A CA 1
ATOM 1194 C C . THR A 1 148 ? 11.479 6.914 -16.146 1.00 76.31 148 THR A C 1
ATOM 1196 O O . THR A 1 148 ? 11.679 6.963 -17.363 1.00 76.31 148 THR A O 1
ATOM 1199 N N . PRO A 1 149 ? 11.751 7.980 -15.360 1.00 69.56 149 PRO A N 1
ATOM 1200 C CA . PRO A 1 14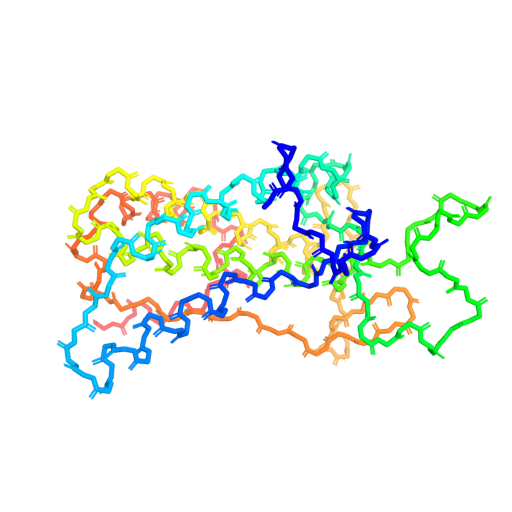9 ? 12.136 9.297 -15.895 1.00 69.56 149 PRO A CA 1
ATOM 1201 C C . PRO A 1 149 ? 13.362 9.299 -16.819 1.00 69.56 149 PRO A C 1
ATOM 1203 O O . PRO A 1 149 ? 13.585 10.254 -17.558 1.00 69.56 149 PRO A O 1
ATOM 1206 N N . HIS A 1 150 ? 14.184 8.251 -16.755 1.00 67.12 150 HIS A N 1
ATOM 1207 C CA . HIS A 1 150 ? 15.404 8.109 -17.545 1.00 67.12 150 HIS A CA 1
ATOM 1208 C C . HIS A 1 150 ? 15.300 7.036 -18.634 1.00 67.12 150 HIS A C 1
ATOM 1210 O O . HIS A 1 150 ? 16.255 6.851 -19.387 1.00 67.12 150 HIS A O 1
ATOM 1216 N N . ASN A 1 151 ? 14.171 6.323 -18.724 1.00 70.38 151 ASN A N 1
ATOM 1217 C CA . ASN A 1 151 ? 13.970 5.264 -19.701 1.00 70.38 151 ASN A CA 1
ATOM 1218 C C . ASN A 1 151 ? 12.477 5.004 -19.973 1.00 70.38 151 ASN A C 1
ATOM 1220 O O . ASN A 1 151 ? 11.892 4.077 -19.419 1.00 70.38 151 ASN A O 1
ATOM 1224 N N . GLU A 1 152 ? 11.861 5.752 -20.887 1.00 66.94 152 GLU A N 1
ATOM 1225 C CA . GLU A 1 152 ? 10.467 5.509 -21.312 1.00 66.94 152 GLU A CA 1
ATOM 1226 C C . GLU A 1 152 ? 10.263 4.105 -21.922 1.00 66.94 152 GLU A C 1
ATOM 1228 O O . GLU A 1 152 ? 9.180 3.530 -21.827 1.00 66.94 152 GLU A O 1
ATOM 1233 N N . GLN A 1 153 ? 11.318 3.490 -22.477 1.00 66.81 153 GLN A N 1
ATOM 1234 C CA . GLN A 1 153 ? 11.271 2.119 -23.008 1.00 66.81 153 GLN A CA 1
ATOM 1235 C C . GLN A 1 153 ? 11.175 1.050 -21.908 1.00 66.81 153 GLN A C 1
ATOM 1237 O O . GLN A 1 153 ? 10.986 -0.124 -22.217 1.00 66.81 153 GLN A O 1
ATOM 1242 N N . SER A 1 154 ? 11.295 1.439 -20.634 1.00 72.56 154 SER A N 1
ATOM 1243 C CA . SER A 1 154 ? 11.026 0.559 -19.489 1.00 72.56 154 SER A CA 1
ATOM 1244 C C . SER A 1 154 ? 9.538 0.424 -19.157 1.00 72.56 154 SER A C 1
ATOM 1246 O O . SER A 1 154 ? 9.198 -0.346 -18.259 1.00 72.56 154 SER A O 1
ATOM 1248 N N . SER A 1 155 ? 8.650 1.141 -19.864 1.00 79.56 155 SER A N 1
ATOM 1249 C CA . SER A 1 155 ? 7.210 0.967 -19.690 1.00 79.56 155 SER A CA 1
ATOM 1250 C C . SER A 1 155 ? 6.813 -0.492 -19.900 1.00 79.56 155 SER A C 1
ATOM 1252 O O . SER A 1 155 ? 7.208 -1.145 -20.868 1.00 79.56 155 SER A O 1
ATOM 1254 N N . LEU A 1 156 ? 5.991 -0.990 -18.982 1.00 79.00 156 LEU A N 1
ATOM 1255 C CA . LEU A 1 156 ? 5.427 -2.329 -19.054 1.00 79.00 156 LEU A CA 1
ATOM 1256 C C . LEU A 1 156 ? 4.123 -2.332 -19.857 1.00 79.00 156 LEU A C 1
ATOM 1258 O O . LEU A 1 156 ? 3.600 -3.400 -20.161 1.00 79.00 156 LEU A O 1
ATOM 1262 N N . TRP A 1 157 ? 3.576 -1.160 -20.184 1.00 82.06 157 TRP A N 1
ATOM 1263 C CA . TRP A 1 157 ? 2.316 -1.008 -20.899 1.00 82.06 157 TRP A CA 1
ATOM 1264 C C . TRP A 1 157 ? 2.510 -1.068 -22.412 1.00 82.06 157 TRP A C 1
ATOM 1266 O O . TRP A 1 157 ? 3.271 -0.302 -23.002 1.00 82.06 157 TRP A O 1
ATOM 1276 N N . ASN A 1 158 ? 1.741 -1.933 -23.066 1.00 81.12 158 ASN A N 1
ATOM 1277 C CA . ASN A 1 158 ? 1.640 -1.969 -24.516 1.00 81.12 158 ASN A CA 1
ATOM 1278 C C . ASN A 1 158 ? 0.307 -1.344 -24.944 1.00 81.12 158 ASN A C 1
ATOM 1280 O O . ASN A 1 158 ? -0.763 -1.924 -24.757 1.00 81.12 158 ASN A O 1
ATOM 1284 N N . SER A 1 159 ? 0.380 -0.165 -25.563 1.00 79.94 159 SER A N 1
ATOM 1285 C CA . SER A 1 159 ? -0.787 0.606 -26.006 1.00 79.94 159 SER A CA 1
ATOM 1286 C C . SER A 1 159 ? -1.556 -0.025 -27.167 1.00 79.94 159 SER A C 1
ATOM 1288 O O . SER A 1 159 ? -2.740 0.262 -27.329 1.00 79.94 159 SER A O 1
ATOM 1290 N N . LYS A 1 160 ? -0.908 -0.877 -27.968 1.00 80.06 160 LYS A N 1
ATOM 1291 C CA . LYS A 1 160 ? -1.542 -1.574 -29.091 1.00 80.06 160 LYS A CA 1
ATOM 1292 C C . LYS A 1 160 ? -2.420 -2.721 -28.604 1.00 80.06 160 LYS A C 1
ATOM 1294 O O . LYS A 1 160 ? -3.519 -2.904 -29.119 1.00 80.06 160 LYS A O 1
ATOM 1299 N N . ASP A 1 161 ? -1.926 -3.465 -27.620 1.00 79.12 161 ASP A N 1
ATOM 1300 C CA . ASP A 1 161 ? -2.603 -4.655 -27.112 1.00 79.12 161 ASP A CA 1
ATOM 1301 C C . ASP A 1 161 ? -3.508 -4.332 -25.910 1.00 79.12 161 ASP A C 1
ATOM 1303 O O . ASP A 1 161 ? -4.443 -5.076 -25.631 1.00 79.12 161 ASP A O 1
ATOM 1307 N N . GLY A 1 162 ? -3.276 -3.209 -25.221 1.00 77.75 162 GLY A N 1
ATOM 1308 C CA . GLY A 1 162 ? -4.053 -2.801 -24.048 1.00 77.75 162 GLY A CA 1
ATOM 1309 C C . GLY A 1 162 ? -3.734 -3.624 -22.798 1.00 77.75 162 GLY A C 1
ATOM 1310 O O . GLY A 1 162 ? -4.600 -3.813 -21.944 1.00 77.75 162 GLY A O 1
ATOM 1311 N N . PHE A 1 163 ? -2.505 -4.137 -22.699 1.00 76.69 163 PHE A N 1
ATOM 1312 C CA . PHE A 1 163 ? -2.066 -5.000 -21.607 1.00 76.69 163 PHE A CA 1
ATOM 1313 C C . PHE A 1 163 ? -0.663 -4.655 -21.110 1.00 76.69 163 PHE A C 1
ATOM 1315 O O . PHE A 1 163 ? 0.152 -4.074 -21.831 1.00 76.69 163 PHE A O 1
ATOM 1322 N N . TYR A 1 164 ? -0.376 -5.085 -19.879 1.00 76.69 164 TYR A N 1
ATOM 1323 C CA . TYR A 1 164 ? 0.961 -5.036 -19.302 1.00 76.69 164 TYR A CA 1
ATOM 1324 C C . TYR A 1 164 ? 1.755 -6.305 -19.625 1.00 76.69 164 TYR A C 1
ATOM 1326 O O . TYR A 1 164 ? 1.227 -7.419 -19.528 1.00 76.69 164 TYR A O 1
ATOM 1334 N N . TYR A 1 165 ? 3.035 -6.138 -19.960 1.00 70.56 165 TYR A N 1
ATOM 1335 C CA . TYR A 1 165 ? 3.957 -7.217 -20.294 1.00 70.56 165 TYR A CA 1
ATOM 1336 C C . TYR A 1 165 ? 5.229 -7.163 -19.442 1.00 70.56 165 TYR A C 1
ATOM 1338 O O . TYR A 1 165 ? 5.848 -6.119 -19.274 1.00 70.56 165 TYR A O 1
ATOM 1346 N N . SER A 1 166 ? 5.665 -8.326 -18.962 1.00 67.19 166 SER A N 1
ATOM 1347 C CA . SER A 1 166 ? 7.071 -8.600 -18.625 1.00 67.19 166 SER A CA 1
ATOM 1348 C C . SER A 1 166 ? 7.753 -9.177 -19.874 1.00 67.19 166 SER A C 1
ATOM 1350 O O . SER A 1 166 ? 7.014 -9.771 -20.658 1.00 67.19 166 SER A O 1
ATOM 1352 N N . PRO A 1 167 ? 9.089 -9.095 -20.093 1.00 55.81 167 PRO A N 1
ATOM 1353 C CA . PRO A 1 167 ? 9.791 -9.455 -21.340 1.00 55.81 167 PRO A CA 1
ATOM 1354 C C . PRO A 1 167 ? 9.347 -10.704 -22.133 1.00 55.81 167 PRO A C 1
ATOM 1356 O O . PRO A 1 167 ? 9.734 -10.817 -23.294 1.00 55.81 167 PRO A O 1
ATOM 1359 N N . LYS A 1 168 ? 8.556 -11.638 -21.569 1.00 55.06 168 LYS A N 1
ATOM 1360 C CA . LYS A 1 168 ? 7.861 -12.728 -22.288 1.00 55.06 168 LYS A CA 1
ATOM 1361 C C . LYS A 1 168 ? 6.455 -13.112 -21.760 1.00 55.06 168 LYS A C 1
ATOM 1363 O O . LYS A 1 168 ? 5.999 -14.213 -22.065 1.00 55.06 168 LYS A O 1
ATOM 1368 N N . ARG A 1 169 ? 5.770 -12.303 -20.935 1.00 58.56 169 ARG A N 1
ATOM 1369 C CA . ARG A 1 169 ? 4.509 -12.703 -20.261 1.00 58.56 169 ARG A CA 1
ATOM 1370 C C . ARG A 1 169 ? 3.496 -11.571 -20.124 1.00 58.56 169 ARG A C 1
ATOM 1372 O O . ARG A 1 169 ? 3.876 -10.445 -19.833 1.00 58.56 169 ARG A O 1
ATOM 1379 N N . LEU A 1 170 ? 2.221 -11.920 -20.287 1.00 61.56 170 LEU A N 1
ATOM 1380 C CA . LEU A 1 170 ? 1.063 -11.061 -20.047 1.00 61.56 170 LEU A CA 1
ATOM 1381 C C . LEU A 1 170 ? 0.763 -10.971 -18.548 1.00 61.56 170 LEU A C 1
ATOM 1383 O O . LEU A 1 170 ? 0.720 -12.002 -17.875 1.00 61.56 170 LEU A O 1
ATOM 1387 N N . ILE A 1 171 ? 0.470 -9.771 -18.055 1.00 67.12 171 ILE A N 1
ATOM 1388 C CA . ILE A 1 171 ? 0.027 -9.545 -16.678 1.00 67.12 171 ILE A CA 1
ATOM 1389 C C . ILE A 1 171 ? -1.408 -9.035 -16.699 1.00 67.12 171 ILE A C 1
ATOM 1391 O O . ILE A 1 171 ? -1.684 -7.908 -17.104 1.00 67.12 171 ILE A O 1
ATOM 1395 N N . SER A 1 172 ? -2.337 -9.867 -16.231 1.00 58.66 172 SER A N 1
ATOM 1396 C CA . SER A 1 172 ? -3.738 -9.487 -16.005 1.00 58.66 172 SER A CA 1
ATOM 1397 C C . SER A 1 172 ? -3.969 -9.130 -14.539 1.00 58.66 172 SER A C 1
ATOM 1399 O O . SER A 1 172 ? -4.732 -9.797 -13.843 1.00 58.66 172 SER A O 1
ATOM 1401 N N . PHE A 1 173 ? -3.295 -8.091 -14.050 1.00 64.88 173 PHE A N 1
ATOM 1402 C CA . PHE A 1 173 ? -3.482 -7.612 -12.684 1.00 64.88 173 PHE A CA 1
ATOM 1403 C C . PHE A 1 173 ? -3.769 -6.112 -12.676 1.00 64.88 173 PHE A C 1
ATOM 1405 O O . PHE A 1 173 ? -3.046 -5.335 -13.289 1.00 64.88 173 PHE A O 1
ATOM 1412 N N . TYR A 1 174 ? -4.825 -5.707 -11.971 1.00 66.25 174 TYR A N 1
ATOM 1413 C CA . TYR A 1 174 ? -5.178 -4.307 -11.760 1.00 66.25 174 TYR A CA 1
ATOM 1414 C C . TYR A 1 174 ? -5.558 -4.090 -10.294 1.00 66.25 174 TYR A C 1
ATOM 1416 O O . TYR A 1 174 ? -6.283 -4.883 -9.691 1.00 66.25 174 TYR A O 1
ATOM 1424 N N . ALA A 1 175 ? -5.056 -3.005 -9.711 1.00 75.06 175 ALA A N 1
ATOM 1425 C CA . ALA A 1 175 ? -5.360 -2.599 -8.347 1.00 75.06 175 ALA A CA 1
ATOM 1426 C C . ALA A 1 175 ? -6.178 -1.305 -8.397 1.00 75.06 175 ALA A C 1
ATOM 1428 O O . ALA A 1 175 ? -5.742 -0.311 -8.967 1.00 75.06 175 ALA A O 1
ATOM 1429 N N . THR A 1 176 ? -7.380 -1.323 -7.822 1.00 80.62 176 THR A N 1
ATOM 1430 C CA . THR A 1 176 ? -8.276 -0.161 -7.788 1.00 80.62 176 THR A CA 1
ATOM 1431 C C . THR A 1 176 ? -8.862 0.032 -6.398 1.00 80.62 176 THR A C 1
ATOM 1433 O O . THR A 1 176 ? -9.066 -0.930 -5.649 1.00 80.62 176 THR A O 1
ATOM 1436 N N . LEU A 1 177 ? -9.101 1.291 -6.044 1.00 82.62 177 LEU A N 1
ATOM 1437 C CA . LEU A 1 177 ? -9.718 1.696 -4.793 1.00 82.62 177 LEU A CA 1
ATOM 1438 C C . LEU A 1 177 ? -10.689 2.838 -5.056 1.00 82.62 177 LEU A C 1
ATOM 1440 O O . LEU A 1 177 ? -10.352 3.822 -5.708 1.00 82.62 177 LEU A O 1
ATOM 1444 N N . THR A 1 178 ? -11.874 2.729 -4.468 1.00 83.00 178 THR A N 1
ATOM 1445 C CA . THR A 1 178 ? -12.843 3.818 -4.402 1.00 83.00 178 THR A CA 1
ATOM 1446 C C . THR A 1 178 ? -12.700 4.543 -3.068 1.00 83.00 178 THR A C 1
ATOM 1448 O O . THR A 1 178 ? -12.800 3.921 -2.010 1.00 83.00 178 THR A O 1
ATOM 1451 N N . LEU A 1 179 ? -12.480 5.857 -3.120 1.00 81.12 179 LEU A N 1
ATOM 1452 C CA . LEU A 1 179 ? -12.471 6.725 -1.945 1.00 81.12 179 LEU A CA 1
ATOM 1453 C C . LEU A 1 179 ? -13.822 7.425 -1.812 1.00 81.12 179 LEU A C 1
ATOM 1455 O O . LEU A 1 179 ? -14.212 8.216 -2.666 1.00 81.12 179 LEU A O 1
ATOM 1459 N N . GLU A 1 180 ? -14.533 7.150 -0.723 1.00 80.81 180 GLU A N 1
ATOM 1460 C CA . GLU A 1 180 ? -15.791 7.828 -0.428 1.00 80.81 180 GLU A CA 1
ATOM 1461 C C . GLU A 1 180 ? -15.535 9.221 0.166 1.00 80.81 180 GLU A C 1
ATOM 1463 O O . GLU A 1 180 ? -14.774 9.379 1.125 1.00 80.81 180 GLU A O 1
ATOM 1468 N N . LEU A 1 181 ? -16.247 10.237 -0.334 1.00 78.62 181 LEU A N 1
ATOM 1469 C CA . LEU A 1 181 ? -16.174 11.616 0.175 1.00 78.62 181 LEU A CA 1
ATOM 1470 C C . LEU A 1 181 ? -16.437 11.704 1.687 1.00 78.62 181 LEU A C 1
ATOM 1472 O O . LEU A 1 181 ? -15.841 12.527 2.382 1.00 78.62 181 LEU A O 1
ATOM 1476 N N . GLY A 1 182 ? -17.317 10.845 2.211 1.00 81.06 182 GLY A N 1
ATOM 1477 C CA . GLY A 1 182 ? -17.611 10.766 3.642 1.00 81.06 182 GLY A CA 1
ATOM 1478 C C . GLY A 1 182 ? -16.405 10.344 4.484 1.00 81.06 182 GLY A C 1
ATOM 1479 O O . GLY A 1 182 ? -16.245 10.848 5.596 1.00 81.06 182 GLY A O 1
ATOM 1480 N N . VAL A 1 183 ? -15.536 9.479 3.948 1.00 81.75 183 VAL A N 1
ATOM 1481 C CA . VAL A 1 183 ? -14.274 9.099 4.595 1.00 81.75 183 VAL A CA 1
ATOM 1482 C C . VAL A 1 183 ? -13.325 10.287 4.581 1.00 81.75 183 VAL A C 1
ATOM 1484 O O . VAL A 1 183 ? -12.860 10.668 5.646 1.00 81.75 183 VAL A O 1
ATOM 1487 N N . LEU A 1 184 ? -13.126 10.939 3.430 1.00 84.50 184 LEU A N 1
ATOM 1488 C CA . LEU A 1 184 ? -12.206 12.079 3.288 1.00 84.50 184 LEU A CA 1
ATOM 1489 C C . LEU A 1 184 ? -12.514 13.241 4.247 1.00 84.50 184 LEU A C 1
ATOM 1491 O O . LEU A 1 184 ? -11.597 13.889 4.742 1.00 84.50 184 LEU A O 1
ATOM 1495 N N . LYS A 1 185 ? -13.793 13.483 4.560 1.00 85.69 185 LYS A N 1
ATOM 1496 C CA . LYS A 1 185 ? -14.201 14.496 5.553 1.00 85.69 185 LYS A CA 1
ATOM 1497 C C . LYS A 1 185 ? -13.717 14.189 6.977 1.00 85.69 185 LYS A C 1
ATOM 1499 O O . LYS A 1 185 ? -13.620 15.107 7.782 1.00 85.69 185 LYS A O 1
ATOM 1504 N N . ARG A 1 186 ? -13.445 12.920 7.296 1.00 87.06 186 ARG A N 1
ATOM 1505 C CA . ARG A 1 186 ? -12.999 12.463 8.624 1.00 87.06 186 ARG A CA 1
ATOM 1506 C C . ARG A 1 186 ? -11.476 12.389 8.765 1.00 87.06 186 ARG A C 1
ATOM 1508 O O . ARG A 1 186 ? -11.009 12.156 9.870 1.00 87.06 186 ARG A O 1
ATOM 1515 N N . ILE A 1 187 ? -10.733 12.586 7.676 1.00 91.50 187 ILE A N 1
ATOM 1516 C CA . ILE A 1 187 ? -9.261 12.523 7.616 1.00 91.50 187 ILE A CA 1
ATOM 1517 C C . ILE A 1 187 ? -8.708 13.769 6.894 1.00 91.50 187 ILE A C 1
ATOM 1519 O O . ILE A 1 187 ? -8.258 13.716 5.743 1.00 91.50 187 ILE A O 1
ATOM 1523 N N . PRO A 1 188 ? -8.831 14.950 7.524 1.00 91.81 188 PRO A N 1
ATOM 1524 C CA . PRO A 1 188 ? -8.564 16.226 6.868 1.00 91.81 188 PRO A CA 1
ATOM 1525 C C . PRO A 1 188 ? -7.088 16.446 6.507 1.00 91.81 188 PRO A C 1
ATOM 1527 O O . PRO A 1 188 ? -6.809 17.175 5.553 1.00 91.81 188 PRO A O 1
ATOM 1530 N N . VAL A 1 189 ? -6.141 15.834 7.226 1.00 93.25 189 VAL A N 1
ATOM 1531 C CA . VAL A 1 189 ? -4.703 15.945 6.926 1.00 93.25 189 VAL A CA 1
ATOM 1532 C C . VAL A 1 189 ? -4.382 15.173 5.654 1.00 93.25 189 VAL A C 1
ATOM 1534 O O . VAL A 1 189 ? -3.785 15.741 4.736 1.00 93.25 189 VAL A O 1
ATOM 1537 N N . PHE A 1 190 ? -4.859 13.929 5.550 1.00 93.81 190 PHE A N 1
ATOM 1538 C CA . PHE A 1 190 ? -4.747 13.140 4.327 1.00 93.81 190 PHE A CA 1
ATOM 1539 C C . PHE A 1 190 ? -5.407 13.867 3.155 1.00 93.81 190 PHE A C 1
ATOM 1541 O O . PHE A 1 190 ? -4.792 14.010 2.101 1.00 93.81 190 PHE A O 1
ATOM 1548 N N . LYS A 1 191 ? -6.631 14.386 3.338 1.00 92.50 191 LYS A N 1
ATOM 1549 C CA . LYS A 1 191 ? -7.323 15.128 2.277 1.00 92.50 191 LYS A CA 1
ATOM 1550 C C . LYS A 1 191 ? -6.492 16.316 1.788 1.00 92.50 191 LYS A C 1
ATOM 1552 O O . LYS A 1 191 ? -6.290 16.449 0.587 1.00 92.50 191 LYS A O 1
ATOM 1557 N N . LYS A 1 192 ? -5.972 17.143 2.698 1.00 92.56 192 LYS A N 1
ATOM 1558 C CA . LYS A 1 192 ? -5.127 18.289 2.334 1.00 92.56 192 LYS A CA 1
ATOM 1559 C C . LYS A 1 192 ? -3.898 17.853 1.534 1.00 92.56 192 LYS A C 1
ATOM 1561 O O . LYS A 1 192 ? -3.512 18.529 0.584 1.00 92.56 192 LYS A O 1
ATOM 1566 N N . ARG A 1 193 ? -3.279 16.733 1.914 1.00 92.44 193 ARG A N 1
ATOM 1567 C CA . ARG A 1 193 ? -2.107 16.194 1.221 1.00 92.44 193 ARG A CA 1
ATOM 1568 C C . ARG A 1 193 ? -2.454 15.640 -0.161 1.00 92.44 193 ARG A C 1
ATOM 1570 O O . ARG A 1 193 ? -1.721 15.904 -1.107 1.00 92.44 193 ARG A O 1
ATOM 1577 N N . MET A 1 194 ? -3.577 14.937 -0.281 1.00 91.00 194 MET A N 1
ATOM 1578 C CA . MET A 1 194 ? -4.116 14.438 -1.547 1.00 91.00 194 MET A CA 1
ATOM 1579 C C . MET A 1 194 ? -4.446 15.586 -2.511 1.00 91.00 194 MET A C 1
ATOM 1581 O O . MET A 1 194 ? -4.073 15.520 -3.682 1.00 91.00 194 MET A O 1
ATOM 1585 N N . ASP A 1 195 ? -5.101 16.641 -2.019 1.00 90.56 195 ASP A N 1
ATOM 1586 C CA . ASP A 1 195 ? -5.433 17.832 -2.807 1.00 90.56 195 ASP A CA 1
ATOM 1587 C C . ASP A 1 195 ? -4.142 18.521 -3.285 1.00 90.56 195 ASP A C 1
ATOM 1589 O O . ASP A 1 195 ? -3.954 18.726 -4.482 1.00 90.56 195 ASP A O 1
ATOM 1593 N N . TRP A 1 196 ? -3.187 18.753 -2.374 1.00 92.38 196 TRP A N 1
ATOM 1594 C CA . TRP A 1 196 ? -1.883 19.321 -2.725 1.00 92.38 196 TRP A CA 1
ATOM 1595 C C . TRP A 1 196 ? -1.150 18.481 -3.777 1.00 92.38 196 TRP A C 1
ATOM 1597 O O . TRP A 1 196 ? -0.624 19.031 -4.743 1.00 92.38 196 TRP A O 1
ATOM 1607 N N . PHE A 1 197 ? -1.118 17.154 -3.615 1.00 90.00 197 PHE A N 1
ATOM 1608 C CA . PHE A 1 197 ? -0.475 16.261 -4.578 1.00 90.00 197 PHE A CA 1
ATOM 1609 C C . PHE A 1 197 ? -1.151 16.370 -5.944 1.00 90.00 197 PHE A C 1
ATOM 1611 O O . PHE A 1 197 ? -0.475 16.493 -6.957 1.00 90.00 197 PHE A O 1
ATOM 1618 N N . THR A 1 198 ? -2.480 16.408 -5.971 1.00 86.44 198 THR A N 1
ATOM 1619 C CA . THR A 1 198 ? -3.251 16.529 -7.210 1.00 86.44 198 THR A CA 1
ATOM 1620 C C . THR A 1 198 ? -2.972 17.832 -7.953 1.00 86.44 198 THR A C 1
ATOM 1622 O O . THR A 1 198 ? -2.806 17.822 -9.170 1.00 86.44 198 THR A O 1
ATOM 1625 N N . GLU A 1 199 ? -2.861 18.940 -7.225 1.00 88.44 199 GLU A N 1
ATOM 1626 C CA . GLU A 1 199 ? -2.582 20.259 -7.796 1.00 88.44 199 GLU A CA 1
ATOM 1627 C C . GLU A 1 199 ? -1.127 20.411 -8.267 1.00 88.44 199 GLU A C 1
ATOM 1629 O O . GLU A 1 199 ? -0.868 21.064 -9.275 1.00 88.44 199 GLU A O 1
ATOM 1634 N N . ASN A 1 200 ? -0.170 19.816 -7.548 1.00 89.94 200 ASN A N 1
ATOM 1635 C CA . ASN A 1 200 ? 1.265 20.031 -7.782 1.00 89.94 200 ASN A CA 1
ATOM 1636 C C . ASN A 1 200 ? 1.925 18.925 -8.618 1.00 89.94 200 ASN A C 1
ATOM 1638 O O . ASN A 1 200 ? 3.060 19.100 -9.060 1.00 89.94 200 ASN A O 1
ATOM 1642 N N . ARG A 1 201 ? 1.247 17.787 -8.802 1.00 86.31 201 ARG A N 1
ATOM 1643 C CA . ARG A 1 201 ? 1.713 16.607 -9.547 1.00 86.31 201 ARG A CA 1
ATOM 1644 C C . ARG A 1 201 ? 0.638 16.102 -10.529 1.00 86.31 201 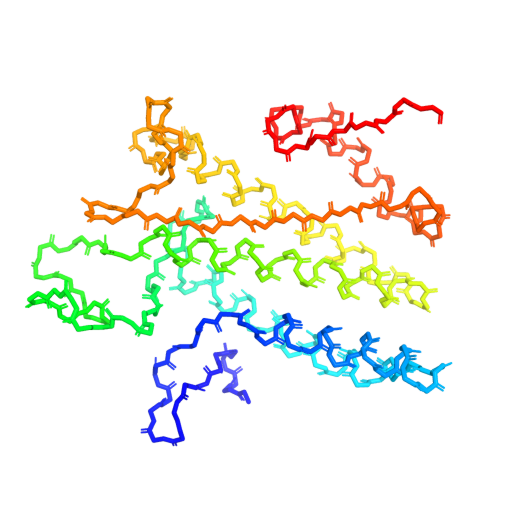ARG A C 1
ATOM 1646 O O . ARG A 1 201 ? 0.274 14.919 -10.493 1.00 86.31 201 ARG A O 1
ATOM 1653 N N . PRO A 1 202 ? 0.079 16.977 -11.390 1.00 80.31 202 PRO A N 1
ATOM 1654 C CA . PRO A 1 202 ? -1.042 16.634 -12.268 1.00 80.31 202 PRO A CA 1
ATOM 1655 C C . PRO A 1 202 ? -0.728 15.487 -13.239 1.00 80.31 202 PRO A C 1
ATOM 1657 O O . PRO A 1 202 ? -1.642 14.774 -13.666 1.00 80.31 202 PRO A O 1
ATOM 1660 N N . GLU A 1 20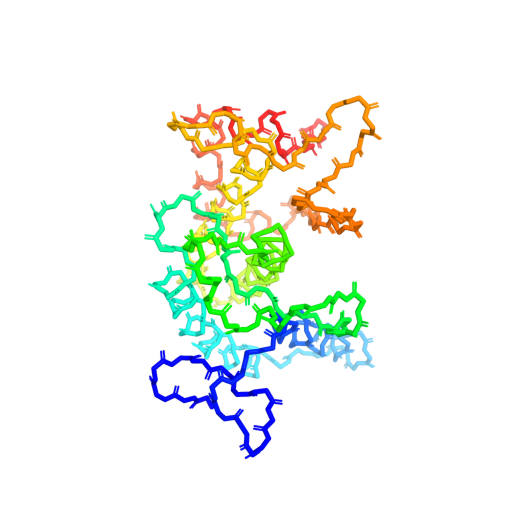3 ? 0.548 15.273 -13.562 1.00 78.06 203 GLU A N 1
ATOM 1661 C CA . GLU A 1 203 ? 1.030 14.181 -14.403 1.00 78.06 203 GLU A CA 1
ATOM 1662 C C . GLU A 1 203 ? 0.689 12.799 -13.831 1.00 78.06 203 GLU A C 1
ATOM 1664 O O . GLU A 1 203 ? 0.321 11.912 -14.595 1.00 78.06 203 GLU A O 1
ATOM 1669 N N . PHE A 1 204 ? 0.706 12.645 -12.503 1.00 76.75 204 PHE A N 1
ATOM 1670 C CA . PHE A 1 204 ? 0.369 11.388 -11.830 1.00 76.75 204 PHE A CA 1
ATOM 1671 C C . PHE A 1 204 ? -1.144 11.193 -11.694 1.00 76.75 204 PHE A C 1
ATOM 1673 O O . PHE A 1 204 ? -1.628 10.063 -11.702 1.00 76.75 204 PHE A O 1
ATOM 1680 N N . VAL A 1 205 ? -1.908 12.280 -11.566 1.00 69.25 205 VAL A N 1
ATOM 1681 C CA . VAL A 1 205 ? -3.357 12.220 -11.321 1.00 69.25 205 VAL A CA 1
ATOM 1682 C C . VAL A 1 205 ? -4.144 12.010 -12.601 1.00 69.25 205 VAL A C 1
ATOM 1684 O O . VAL A 1 205 ? -4.971 11.106 -12.659 1.00 69.25 205 VAL A O 1
ATOM 1687 N N . THR A 1 206 ? -3.859 12.794 -13.640 1.00 61.69 206 THR A N 1
ATOM 1688 C CA . THR A 1 206 ? -4.611 12.755 -14.908 1.00 61.69 206 THR A CA 1
ATOM 1689 C C . THR A 1 206 ? -4.558 11.370 -15.558 1.00 61.69 206 THR A C 1
ATOM 1691 O O . THR A 1 206 ? -5.464 10.980 -16.288 1.00 61.69 206 THR A O 1
ATOM 1694 N N . LYS A 1 207 ? -3.490 10.621 -15.274 1.00 64.69 207 LYS A N 1
ATOM 1695 C CA . LYS A 1 207 ? -3.204 9.324 -15.879 1.00 64.69 207 LYS A CA 1
ATOM 1696 C C . LYS A 1 207 ? -3.632 8.131 -15.019 1.00 64.69 207 LYS A C 1
ATOM 1698 O O . LYS A 1 207 ? -3.986 7.100 -15.578 1.00 64.69 207 LYS A O 1
ATOM 1703 N N . ASN A 1 208 ? -3.622 8.262 -13.687 1.00 64.44 208 ASN A N 1
ATOM 1704 C CA . ASN A 1 208 ? -3.851 7.135 -12.767 1.00 64.44 208 ASN A CA 1
ATOM 1705 C C . ASN A 1 208 ? -5.123 7.268 -11.906 1.00 64.44 208 ASN A C 1
ATOM 1707 O O . ASN A 1 208 ? -5.563 6.283 -11.313 1.00 64.44 208 ASN A O 1
ATOM 1711 N N . ILE A 1 209 ? -5.734 8.455 -11.818 1.00 61.50 209 ILE A N 1
ATOM 1712 C CA . ILE A 1 209 ? -6.941 8.696 -11.016 1.00 61.50 209 ILE A CA 1
ATOM 1713 C C . ILE A 1 209 ? -8.123 8.971 -11.948 1.00 61.50 209 ILE A C 1
ATOM 1715 O O . ILE A 1 209 ? -8.252 10.047 -12.526 1.00 61.50 209 ILE A O 1
ATOM 1719 N N . ILE A 1 210 ? -9.047 8.011 -12.035 1.00 52.47 210 ILE A N 1
ATOM 1720 C CA . ILE A 1 210 ? -10.356 8.224 -12.666 1.00 52.47 210 ILE A CA 1
ATOM 1721 C C . ILE A 1 210 ? -11.248 8.942 -11.647 1.00 52.47 210 ILE A C 1
ATOM 1723 O O . ILE A 1 210 ? -12.000 8.330 -10.888 1.00 52.47 210 ILE A O 1
ATOM 1727 N N . ALA A 1 211 ? -11.109 10.261 -11.578 1.00 44.59 211 ALA A N 1
ATOM 1728 C CA . ALA A 1 211 ? -11.906 11.105 -10.702 1.00 44.59 211 ALA A CA 1
ATOM 1729 C C . ALA A 1 211 ? -13.253 11.453 -11.359 1.00 44.59 211 ALA A C 1
ATOM 1731 O O . ALA A 1 211 ? -13.351 12.410 -12.119 1.00 44.59 211 ALA A O 1
ATOM 1732 N N . ASN A 1 212 ? -14.326 10.750 -10.980 1.00 38.78 212 ASN A N 1
ATOM 1733 C CA . ASN A 1 212 ? -15.672 11.339 -10.995 1.00 38.78 212 ASN A CA 1
ATOM 1734 C C . ASN A 1 212 ? -15.809 12.230 -9.747 1.00 38.78 212 ASN A C 1
ATOM 1736 O O . ASN A 1 212 ? -16.485 11.881 -8.784 1.00 38.78 212 ASN A O 1
ATOM 1740 N N . MET A 1 213 ? -15.098 13.360 -9.725 1.00 38.28 213 MET A N 1
ATOM 1741 C CA . MET A 1 213 ? -15.196 14.360 -8.647 1.00 38.28 213 MET A CA 1
ATOM 1742 C C . MET A 1 213 ? -16.319 15.386 -8.885 1.00 38.28 213 MET A C 1
ATOM 1744 O O . MET A 1 213 ? -16.367 16.406 -8.204 1.00 38.28 213 MET A O 1
ATOM 1748 N N . MET A 1 214 ? -17.233 15.133 -9.829 1.00 28.69 214 MET A N 1
ATOM 1749 C CA . MET A 1 214 ? -18.382 16.003 -10.091 1.00 28.69 214 MET A CA 1
ATOM 1750 C C . MET A 1 214 ? -19.687 15.387 -9.579 1.00 28.69 214 MET A C 1
ATOM 1752 O O . MET A 1 214 ? -20.277 14.545 -10.255 1.00 28.69 214 MET A O 1
ATOM 1756 N N . ALA A 1 215 ? -20.104 15.832 -8.388 1.00 31.91 215 ALA A N 1
ATOM 1757 C CA . ALA A 1 215 ? -21.476 16.206 -8.013 1.00 31.91 215 ALA A CA 1
ATOM 1758 C C . ALA A 1 215 ? -21.478 16.813 -6.598 1.00 31.91 215 ALA A C 1
ATOM 1760 O O . ALA A 1 215 ? -21.069 16.105 -5.648 1.00 31.91 215 ALA A O 1
#